Protein AF-A0AAD2G4T1-F1 (afdb_monomer_lite)

Radius of gyration: 16.85 Å; chains: 1; bounding box: 42×39×42 Å

Structure (mmCIF, N/CA/C/O backbone):
data_AF-A0AAD2G4T1-F1
#
_entry.id   AF-A0AAD2G4T1-F1
#
loop_
_atom_site.group_PDB
_atom_site.id
_atom_site.type_symbol
_atom_site.label_atom_id
_atom_site.label_alt_id
_atom_site.label_comp_id
_atom_site.label_asym_id
_atom_site.label_entity_id
_atom_site.label_seq_id
_atom_site.pdbx_PDB_ins_code
_atom_site.Cartn_x
_atom_site.Cartn_y
_atom_site.Cartn_z
_atom_site.occupancy
_atom_site.B_iso_or_equiv
_atom_site.auth_seq_id
_atom_site.auth_comp_id
_atom_site.auth_asym_id
_atom_site.auth_atom_id
_atom_site.pdbx_PDB_model_num
ATOM 1 N N . MET A 1 1 ? -10.570 -6.827 -22.504 1.00 48.75 1 MET A N 1
ATOM 2 C CA . MET A 1 1 ? -9.417 -7.136 -21.627 1.00 48.75 1 MET A CA 1
ATOM 3 C C . MET A 1 1 ? -9.053 -8.602 -21.815 1.00 48.75 1 MET A C 1
ATOM 5 O O . MET A 1 1 ? -9.958 -9.388 -22.075 1.00 48.75 1 MET A O 1
ATOM 9 N N . GLY A 1 2 ? -7.764 -8.951 -21.781 1.00 58.00 2 GLY A N 1
ATOM 10 C CA . GLY A 1 2 ? -7.300 -10.332 -21.980 1.00 58.00 2 GLY A CA 1
ATOM 11 C C . GLY A 1 2 ? -7.763 -11.263 -20.856 1.00 58.00 2 GLY A C 1
ATOM 12 O O . GLY A 1 2 ? -7.929 -10.820 -19.723 1.00 58.00 2 GLY A O 1
ATOM 13 N N . ARG A 1 3 ? -7.996 -12.540 -21.176 1.00 62.28 3 ARG A N 1
ATOM 14 C CA . ARG A 1 3 ? -8.232 -13.587 -20.171 1.00 62.28 3 ARG A CA 1
ATOM 15 C C . ARG A 1 3 ? -6.887 -13.974 -19.548 1.00 62.28 3 ARG A C 1
ATOM 17 O O . ARG A 1 3 ? -5.919 -14.153 -20.286 1.00 62.28 3 ARG A O 1
ATOM 24 N N . CYS A 1 4 ? -6.846 -14.054 -18.224 1.00 69.75 4 CYS A N 1
ATOM 25 C CA . CYS A 1 4 ? -5.707 -14.515 -17.440 1.00 69.75 4 CYS A CA 1
ATOM 26 C C . CYS A 1 4 ? -6.241 -15.445 -16.346 1.00 69.75 4 CYS A C 1
ATOM 28 O O . CYS A 1 4 ? -7.222 -15.087 -15.691 1.00 69.75 4 CYS A O 1
ATOM 30 N N . ASP A 1 5 ? -5.622 -16.613 -16.186 1.00 75.81 5 ASP A N 1
ATOM 31 C CA . ASP A 1 5 ? -6.054 -17.627 -15.219 1.00 75.81 5 ASP A CA 1
ATOM 32 C C . ASP A 1 5 ? -5.553 -17.323 -13.796 1.00 75.81 5 ASP A C 1
ATOM 34 O O . ASP A 1 5 ? -6.243 -17.627 -12.826 1.00 75.81 5 ASP A O 1
ATOM 38 N N . ASP A 1 6 ? -4.390 -16.670 -13.665 1.00 85.00 6 ASP A N 1
ATOM 39 C CA . ASP A 1 6 ? -3.808 -16.247 -12.386 1.00 85.00 6 ASP A CA 1
ATOM 40 C C . ASP A 1 6 ? -3.520 -14.728 -12.397 1.00 85.00 6 ASP A C 1
ATOM 42 O O . ASP A 1 6 ? -2.586 -14.273 -13.064 1.00 85.00 6 ASP A O 1
ATOM 46 N N . PRO A 1 7 ? -4.289 -13.909 -11.651 1.00 83.50 7 PRO A N 1
ATOM 47 C CA . PRO A 1 7 ? -4.137 -12.455 -11.656 1.00 83.50 7 PRO A CA 1
ATOM 48 C C . PRO A 1 7 ? -2.837 -11.955 -11.005 1.00 83.50 7 PRO A C 1
ATOM 50 O O . PRO A 1 7 ? -2.566 -10.753 -11.056 1.00 83.50 7 PRO A O 1
ATOM 53 N N . LEU A 1 8 ? -2.046 -12.834 -10.380 1.00 88.44 8 LEU A N 1
ATOM 54 C CA . LEU A 1 8 ? -0.800 -12.491 -9.691 1.00 88.44 8 LEU A CA 1
ATOM 55 C C . LEU A 1 8 ? 0.448 -12.665 -10.559 1.00 88.44 8 LEU A C 1
ATOM 57 O O . LEU A 1 8 ? 1.548 -12.345 -10.103 1.00 88.44 8 LEU A O 1
ATOM 61 N N . VAL A 1 9 ? 0.304 -13.158 -11.790 1.00 87.75 9 VAL A N 1
ATOM 62 C CA . VAL A 1 9 ? 1.418 -13.346 -12.724 1.00 87.75 9 VAL A CA 1
ATOM 63 C C . VAL A 1 9 ? 1.211 -12.539 -13.998 1.00 87.75 9 VAL A C 1
ATOM 65 O O . VAL A 1 9 ? 0.100 -12.377 -14.501 1.00 87.75 9 VAL A O 1
ATOM 68 N N . LEU A 1 10 ? 2.311 -12.051 -14.569 1.00 88.75 10 LEU A N 1
ATOM 69 C CA . LEU A 1 10 ? 2.306 -11.371 -15.865 1.00 88.75 10 LEU A CA 1
ATOM 70 C C . LEU A 1 10 ? 2.304 -12.398 -17.008 1.00 88.75 10 LEU A C 1
ATOM 72 O O . LEU A 1 10 ? 3.255 -12.486 -17.788 1.00 88.75 10 LEU A O 1
ATOM 76 N N . LYS A 1 11 ? 1.241 -13.205 -17.078 1.00 89.62 11 LYS A N 1
ATOM 77 C CA . LYS A 1 11 ? 1.033 -14.214 -18.123 1.00 89.62 11 LYS A CA 1
ATOM 78 C C . LYS A 1 11 ? -0.349 -14.077 -18.726 1.00 89.62 11 LYS A C 1
ATOM 80 O O . LYS A 1 11 ? -1.359 -14.244 -18.060 1.00 89.62 11 LYS A O 1
ATOM 85 N N . GLY A 1 12 ? -0.398 -13.801 -20.014 1.00 86.31 12 GLY A N 1
ATOM 86 C CA . GLY A 1 12 ? -1.634 -13.752 -20.766 1.00 86.31 12 GLY A CA 1
ATOM 87 C C . GLY A 1 12 ? -1.363 -13.703 -22.258 1.00 86.31 12 GLY A C 1
ATOM 88 O O . GLY A 1 12 ? -0.227 -13.673 -22.716 1.00 86.31 12 GLY A O 1
ATOM 89 N N . THR A 1 13 ? -2.441 -13.645 -23.029 1.00 85.75 13 THR A N 1
ATOM 90 C CA . THR A 1 13 ? -2.380 -13.661 -24.502 1.00 85.75 13 THR A CA 1
ATOM 91 C C . THR A 1 13 ? -1.525 -12.550 -25.124 1.00 85.75 13 THR A C 1
ATOM 93 O O . THR A 1 13 ? -0.990 -12.743 -26.208 1.00 85.75 13 THR A O 1
ATOM 96 N N . ALA A 1 14 ? -1.391 -11.396 -24.461 1.00 86.56 14 ALA A N 1
ATOM 97 C CA . ALA A 1 14 ? -0.611 -10.262 -24.961 1.00 86.56 14 ALA A CA 1
ATOM 98 C C . ALA A 1 14 ? 0.849 -10.238 -24.469 1.00 86.56 14 ALA A C 1
ATOM 100 O O . ALA A 1 14 ? 1.676 -9.554 -25.066 1.00 86.56 14 ALA A O 1
ATOM 101 N N . PHE A 1 15 ? 1.160 -10.926 -23.367 1.00 89.12 15 PHE A N 1
ATOM 102 C CA . PHE A 1 15 ? 2.481 -10.909 -22.742 1.00 89.12 15 PHE A CA 1
ATOM 103 C C . PHE A 1 15 ? 2.668 -12.139 -21.849 1.00 89.12 15 PHE A C 1
ATOM 105 O O . PHE A 1 15 ? 1.822 -12.407 -20.997 1.00 89.12 15 PHE A O 1
ATOM 112 N N . ASN A 1 16 ? 3.792 -12.840 -22.002 1.00 90.94 16 ASN A N 1
ATOM 113 C CA . ASN A 1 16 ? 4.194 -13.944 -21.135 1.00 90.94 16 ASN A CA 1
ATOM 114 C C . ASN A 1 16 ? 5.589 -13.671 -20.562 1.00 90.94 16 ASN A C 1
ATOM 116 O O . ASN A 1 16 ? 6.575 -13.656 -21.299 1.00 90.94 16 ASN A O 1
ATOM 120 N N . VAL A 1 17 ? 5.668 -13.466 -19.245 1.00 90.44 17 VAL A N 1
ATOM 121 C CA . VAL A 1 17 ? 6.937 -13.211 -18.551 1.00 90.44 17 VAL A CA 1
ATOM 122 C C . VAL A 1 17 ? 7.945 -14.359 -18.687 1.00 90.44 17 VAL A C 1
ATOM 124 O O . VAL A 1 17 ? 9.141 -14.088 -18.721 1.00 90.44 17 VAL A O 1
ATOM 127 N N . ASP A 1 18 ? 7.494 -15.610 -18.833 1.00 90.81 18 ASP A N 1
ATOM 128 C CA . ASP A 1 18 ? 8.394 -16.767 -18.989 1.00 90.81 18 ASP A CA 1
ATOM 129 C C . ASP A 1 18 ? 9.107 -16.773 -20.348 1.00 90.81 18 ASP A C 1
ATOM 131 O O . ASP A 1 18 ? 10.209 -17.300 -20.479 1.00 90.81 18 ASP A O 1
ATOM 135 N N . GLU A 1 19 ? 8.468 -16.200 -21.368 1.00 92.81 19 GLU A N 1
ATOM 136 C CA . GLU A 1 19 ? 8.985 -16.128 -22.739 1.00 92.81 19 GLU A CA 1
ATOM 137 C C . GLU A 1 19 ? 9.742 -14.818 -22.998 1.00 92.81 19 GLU A C 1
ATOM 139 O O . GLU A 1 19 ? 10.373 -14.642 -24.043 1.00 92.81 19 GLU A O 1
ATOM 144 N N . PHE A 1 20 ? 9.684 -13.872 -22.058 1.00 92.31 20 PHE A N 1
ATOM 145 C CA . PHE A 1 20 ? 10.282 -12.561 -22.229 1.00 92.31 20 PHE A CA 1
ATOM 146 C C . PHE A 1 20 ? 11.800 -12.597 -22.033 1.00 92.31 20 PHE A C 1
ATOM 148 O O . PHE A 1 20 ? 12.309 -12.948 -20.969 1.00 92.31 20 PHE A O 1
ATOM 155 N N . VAL A 1 21 ? 12.533 -12.115 -23.038 1.00 92.50 21 VAL A N 1
ATOM 156 C CA . VAL A 1 21 ? 13.990 -11.961 -22.982 1.00 92.50 21 VAL A CA 1
ATOM 157 C C . VAL A 1 21 ? 14.346 -10.476 -22.814 1.00 92.50 21 VAL A C 1
ATOM 159 O O . VAL A 1 21 ? 14.121 -9.684 -23.734 1.00 92.50 21 VAL A O 1
ATOM 162 N N . PRO A 1 22 ? 14.914 -10.052 -21.666 1.00 90.88 22 PRO A N 1
ATOM 163 C CA . PRO A 1 22 ? 15.364 -8.677 -21.472 1.00 90.88 22 PRO A CA 1
ATOM 164 C C . PRO A 1 22 ? 16.485 -8.312 -22.455 1.00 90.88 22 PRO A C 1
ATOM 166 O O . PRO A 1 22 ? 17.534 -8.948 -22.466 1.00 90.88 22 PRO A O 1
ATOM 169 N N . THR A 1 23 ? 16.294 -7.259 -23.252 1.00 93.31 23 THR A N 1
ATOM 170 C CA . THR A 1 23 ? 17.294 -6.781 -24.226 1.00 93.31 23 THR A CA 1
ATOM 171 C C . THR A 1 23 ? 18.072 -5.557 -23.750 1.00 93.31 23 THR A C 1
ATOM 173 O O . THR A 1 23 ? 19.128 -5.249 -24.298 1.00 93.31 23 THR A O 1
ATOM 176 N N . VAL A 1 24 ? 17.582 -4.862 -22.720 1.00 90.12 24 VAL A N 1
ATOM 177 C CA . VAL A 1 24 ? 18.242 -3.704 -22.103 1.00 90.12 24 VAL A CA 1
ATOM 178 C C . VAL A 1 24 ? 18.114 -3.747 -20.571 1.00 90.12 24 VAL A C 1
ATOM 180 O O . VAL A 1 24 ? 17.176 -4.363 -20.051 1.00 90.12 24 VAL A O 1
ATOM 183 N N . PRO A 1 25 ? 19.021 -3.084 -19.818 1.00 86.06 25 PRO A N 1
ATOM 184 C CA . PRO A 1 25 ? 19.103 -3.223 -18.357 1.00 86.06 25 PRO A CA 1
ATOM 185 C C . PRO A 1 25 ? 17.843 -2.825 -17.576 1.00 86.06 25 PRO A C 1
ATOM 187 O O . PRO A 1 25 ? 17.656 -3.267 -16.446 1.00 86.06 25 PRO A O 1
ATOM 190 N N . ASN A 1 26 ? 16.972 -1.991 -18.151 1.00 86.38 26 ASN A N 1
ATOM 191 C CA . ASN A 1 26 ? 15.768 -1.493 -17.486 1.00 86.38 26 ASN A CA 1
ATOM 192 C C . ASN A 1 26 ? 14.544 -2.419 -17.633 1.00 86.38 26 ASN A C 1
ATOM 194 O O . ASN A 1 26 ? 13.598 -2.283 -16.858 1.00 86.38 26 ASN A O 1
ATOM 198 N N . HIS A 1 27 ? 14.555 -3.385 -18.557 1.00 89.81 27 HIS A N 1
ATOM 199 C CA . HIS A 1 27 ? 13.405 -4.262 -18.806 1.00 89.81 27 HIS A CA 1
ATOM 200 C C . HIS A 1 27 ? 13.037 -5.120 -17.590 1.00 89.81 27 HIS A C 1
ATOM 202 O O . HIS A 1 27 ? 11.891 -5.114 -17.145 1.00 89.81 27 HIS A O 1
ATOM 208 N N . LEU A 1 28 ? 14.010 -5.834 -17.019 1.00 87.69 28 LEU A N 1
ATOM 209 C CA . LEU A 1 28 ? 13.755 -6.721 -15.884 1.00 87.69 28 LEU A CA 1
ATOM 210 C C . LEU A 1 28 ? 13.277 -5.953 -14.631 1.00 87.69 28 LEU A C 1
ATOM 212 O O . LEU A 1 28 ? 12.283 -6.365 -14.031 1.00 87.69 28 LEU A O 1
ATOM 216 N N . PRO A 1 29 ? 13.893 -4.819 -14.242 1.00 88.25 29 PRO A N 1
ATOM 217 C CA . PRO A 1 29 ? 13.365 -3.968 -13.177 1.00 88.25 29 PRO A CA 1
ATOM 218 C C . PRO A 1 29 ? 11.919 -3.494 -13.385 1.00 88.25 29 PRO A C 1
ATOM 220 O O . PRO A 1 29 ? 11.156 -3.471 -12.418 1.00 88.25 29 PRO A O 1
ATOM 223 N N . ILE A 1 30 ? 11.535 -3.134 -14.617 1.00 88.31 30 ILE A N 1
ATOM 224 C CA . ILE A 1 30 ? 10.163 -2.717 -14.954 1.00 88.31 30 ILE A CA 1
ATOM 225 C C . ILE A 1 30 ? 9.186 -3.875 -14.752 1.00 88.31 30 ILE A C 1
ATOM 227 O O . ILE A 1 30 ? 8.169 -3.703 -14.086 1.00 88.31 30 ILE A O 1
ATOM 231 N N . ILE A 1 31 ? 9.510 -5.063 -15.264 1.00 90.00 31 ILE A N 1
ATOM 232 C CA . ILE A 1 31 ? 8.663 -6.255 -15.111 1.00 90.00 31 ILE A CA 1
ATOM 233 C C . ILE A 1 31 ? 8.446 -6.567 -13.634 1.00 90.00 31 ILE A C 1
ATOM 235 O O . ILE A 1 31 ? 7.307 -6.683 -13.191 1.00 90.00 31 ILE A O 1
ATOM 239 N N . ARG A 1 32 ? 9.522 -6.593 -12.839 1.00 87.69 32 ARG A N 1
ATOM 240 C CA . ARG A 1 32 ? 9.415 -6.846 -11.395 1.00 87.69 32 ARG A CA 1
ATOM 241 C C . ARG A 1 32 ? 8.621 -5.765 -10.655 1.00 87.69 32 ARG A C 1
ATOM 243 O O . ARG A 1 32 ? 8.021 -6.045 -9.618 1.00 87.69 32 ARG A O 1
ATOM 250 N N . HIS A 1 33 ? 8.636 -4.520 -11.140 1.00 89.31 33 HIS A N 1
ATOM 251 C CA . HIS A 1 33 ? 7.774 -3.467 -10.604 1.00 89.31 33 HIS A CA 1
ATOM 252 C C . HIS A 1 33 ? 6.300 -3.765 -10.874 1.00 89.31 33 HIS A C 1
ATOM 254 O O . HIS A 1 33 ? 5.530 -3.747 -9.917 1.00 89.31 33 HIS A O 1
ATOM 260 N N . PHE A 1 34 ? 5.937 -4.126 -12.106 1.00 90.88 34 PHE A N 1
ATOM 261 C CA . PHE A 1 34 ? 4.562 -4.494 -12.448 1.00 90.88 34 PHE A CA 1
ATOM 262 C C . PHE A 1 34 ? 4.075 -5.741 -11.695 1.00 90.88 34 PHE A C 1
ATOM 264 O O . PHE A 1 34 ? 2.955 -5.748 -11.193 1.00 90.88 34 PHE A O 1
ATOM 271 N N . GLU A 1 35 ? 4.916 -6.765 -11.516 1.00 91.31 35 GLU A N 1
ATOM 272 C CA . GLU A 1 35 ? 4.577 -7.920 -10.663 1.00 91.31 35 GLU A CA 1
ATOM 273 C C . GLU A 1 35 ? 4.302 -7.489 -9.218 1.00 91.31 35 GLU A C 1
ATOM 275 O O . GLU A 1 35 ? 3.337 -7.916 -8.589 1.00 91.31 35 GLU A O 1
ATOM 280 N N . SER A 1 36 ? 5.131 -6.591 -8.686 1.00 91.88 36 SER A N 1
ATOM 281 C CA . SER A 1 36 ? 4.935 -6.048 -7.346 1.00 91.88 36 SER A CA 1
ATOM 282 C C . SER A 1 36 ? 3.683 -5.182 -7.223 1.00 91.88 36 SER A C 1
ATOM 284 O O . SER A 1 36 ? 3.126 -5.112 -6.127 1.00 91.88 36 SER A O 1
ATOM 286 N N . GLU A 1 37 ? 3.251 -4.514 -8.294 1.00 92.81 37 GLU A N 1
ATOM 287 C CA . GLU A 1 37 ? 1.964 -3.819 -8.332 1.00 92.81 37 GLU A CA 1
ATOM 288 C C . GLU A 1 37 ? 0.805 -4.812 -8.296 1.00 92.81 37 GLU A C 1
ATOM 290 O O . GLU A 1 37 ? -0.123 -4.599 -7.519 1.00 92.81 37 GLU A O 1
ATOM 295 N N . LEU A 1 38 ? 0.870 -5.923 -9.042 1.00 93.88 38 LEU A N 1
ATOM 296 C CA . LEU A 1 38 ? -0.139 -6.985 -8.941 1.00 93.88 38 LEU A CA 1
ATOM 297 C C . LEU A 1 38 ? -0.245 -7.491 -7.501 1.00 93.88 38 LEU A C 1
ATOM 299 O O . LEU A 1 38 ? -1.334 -7.495 -6.933 1.00 93.88 38 LEU A O 1
ATOM 303 N N . TYR A 1 39 ? 0.883 -7.811 -6.861 1.00 95.38 39 TYR A N 1
ATOM 304 C CA . TYR A 1 39 ? 0.874 -8.222 -5.455 1.00 95.38 39 TYR A CA 1
ATOM 305 C C . TYR A 1 39 ? 0.240 -7.165 -4.546 1.00 95.38 39 TYR A C 1
ATOM 307 O O . TYR A 1 39 ? -0.568 -7.491 -3.681 1.00 95.38 39 TYR A O 1
ATOM 315 N N . LEU A 1 40 ? 0.565 -5.889 -4.754 1.00 95.81 40 LEU A N 1
ATOM 316 C CA . LEU A 1 40 ? 0.002 -4.795 -3.970 1.00 95.81 40 LEU A CA 1
ATOM 317 C C . LEU A 1 40 ? -1.521 -4.692 -4.135 1.00 95.81 40 LEU A C 1
ATOM 319 O O . LEU A 1 40 ? -2.238 -4.633 -3.138 1.00 95.81 40 LEU A O 1
ATOM 323 N N . PHE A 1 41 ? -2.013 -4.671 -5.375 1.00 95.44 41 PHE A N 1
ATOM 324 C CA . PHE A 1 41 ? -3.436 -4.504 -5.669 1.00 95.44 41 PHE A CA 1
ATOM 325 C C . PHE A 1 41 ? -4.270 -5.725 -5.301 1.00 95.44 41 PHE A C 1
ATOM 327 O O . PHE A 1 41 ? -5.450 -5.566 -5.019 1.00 95.44 41 PHE A O 1
ATOM 334 N N . TYR A 1 42 ? -3.692 -6.922 -5.241 1.00 94.81 42 TYR A N 1
ATOM 335 C CA . TYR A 1 42 ? -4.392 -8.133 -4.801 1.00 94.81 42 TYR A CA 1
ATOM 336 C C . TYR A 1 42 ? -4.165 -8.469 -3.317 1.00 94.81 42 TYR A C 1
ATOM 338 O O . TYR A 1 42 ? -4.593 -9.517 -2.853 1.00 94.81 42 TYR A O 1
ATOM 346 N N . GLY A 1 43 ? -3.561 -7.562 -2.539 1.00 93.88 43 GLY A N 1
ATOM 347 C CA . GLY A 1 43 ? -3.433 -7.710 -1.083 1.00 93.88 43 GLY A CA 1
ATOM 348 C C . GLY A 1 43 ? -2.285 -8.616 -0.618 1.00 93.88 43 GLY A C 1
ATOM 349 O O . GLY A 1 43 ? -2.108 -8.823 0.583 1.00 93.88 43 GLY A O 1
ATOM 350 N N . GLU A 1 44 ? -1.439 -9.079 -1.537 1.00 95.94 44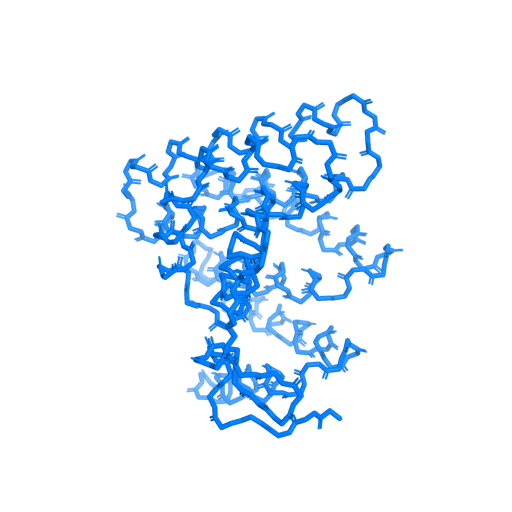 GLU A N 1
ATOM 351 C CA . GLU A 1 44 ? -0.216 -9.850 -1.289 1.00 95.94 44 GLU A CA 1
ATOM 352 C C . GLU A 1 44 ? 0.927 -8.948 -0.778 1.00 95.94 44 GLU A C 1
ATOM 354 O O . GLU A 1 44 ? 2.045 -8.915 -1.306 1.00 95.94 44 GLU A O 1
ATOM 359 N N . TYR A 1 45 ? 0.658 -8.182 0.285 1.00 95.69 45 TYR A N 1
ATOM 360 C CA . TYR A 1 45 ? 1.560 -7.149 0.804 1.00 95.69 45 TYR A CA 1
ATOM 361 C C . TYR A 1 45 ? 2.926 -7.694 1.235 1.00 95.69 45 TYR A C 1
ATOM 363 O O . TYR A 1 45 ? 3.920 -6.980 1.129 1.00 95.69 45 TYR A O 1
ATOM 371 N N . GLN A 1 46 ? 2.995 -8.949 1.695 1.00 95.44 46 GLN A N 1
ATOM 372 C CA . GLN A 1 46 ? 4.254 -9.605 2.062 1.00 95.44 46 GLN A CA 1
ATOM 373 C C . GLN A 1 46 ? 5.150 -9.784 0.831 1.00 95.44 46 GLN A C 1
ATOM 375 O O . GLN A 1 46 ? 6.286 -9.311 0.838 1.00 95.44 46 GLN A O 1
ATOM 380 N N . ARG A 1 47 ? 4.619 -10.381 -0.248 1.00 94.75 47 ARG A N 1
ATOM 381 C CA . ARG A 1 47 ? 5.340 -10.569 -1.519 1.00 94.75 47 ARG A CA 1
ATOM 382 C C . ARG A 1 47 ? 5.752 -9.229 -2.123 1.00 94.75 47 ARG A C 1
ATOM 384 O O . ARG A 1 47 ? 6.895 -9.075 -2.553 1.00 94.75 47 ARG A O 1
ATOM 391 N N . ALA A 1 48 ? 4.854 -8.241 -2.098 1.00 95.12 48 ALA A N 1
ATOM 392 C CA . ALA A 1 48 ? 5.147 -6.886 -2.558 1.00 95.12 48 ALA A CA 1
ATOM 393 C C . ALA A 1 48 ? 6.281 -6.233 -1.745 1.00 95.12 48 ALA A C 1
ATOM 395 O O . ALA A 1 48 ? 7.203 -5.656 -2.319 1.00 95.12 48 ALA A O 1
ATOM 396 N N . ALA A 1 49 ? 6.248 -6.341 -0.413 1.00 94.94 49 ALA A N 1
ATOM 397 C CA . ALA A 1 49 ? 7.245 -5.735 0.466 1.00 94.94 49 ALA A CA 1
ATOM 398 C C . ALA A 1 49 ? 8.617 -6.409 0.356 1.00 94.94 49 ALA A C 1
ATOM 400 O O . ALA A 1 49 ? 9.628 -5.709 0.346 1.00 94.94 49 ALA A O 1
ATOM 401 N N . ASP A 1 50 ? 8.667 -7.739 0.262 1.00 92.88 50 ASP A N 1
ATOM 402 C CA . ASP A 1 50 ? 9.924 -8.476 0.104 1.00 92.88 50 ASP A CA 1
ATOM 403 C C . ASP A 1 50 ? 10.574 -8.161 -1.246 1.00 92.88 50 ASP A C 1
ATOM 405 O O . ASP A 1 50 ? 11.725 -7.722 -1.284 1.00 92.88 50 ASP A O 1
ATOM 409 N N . SER A 1 51 ? 9.795 -8.219 -2.332 1.00 89.75 51 SER A N 1
ATOM 410 C CA . SER A 1 51 ? 10.244 -7.802 -3.665 1.00 89.75 51 SER A CA 1
ATOM 411 C C . SER A 1 51 ? 10.747 -6.354 -3.677 1.00 89.75 51 SER A C 1
ATOM 413 O O . SER A 1 51 ? 11.724 -6.026 -4.352 1.00 89.75 51 SER A O 1
ATOM 415 N N . ALA A 1 52 ? 10.098 -5.460 -2.929 1.00 86.06 52 ALA A N 1
ATOM 416 C CA . ALA A 1 52 ? 10.499 -4.062 -2.859 1.00 86.06 52 ALA A CA 1
ATOM 417 C C . ALA A 1 52 ? 11.805 -3.830 -2.077 1.00 86.06 52 ALA A C 1
ATOM 419 O O . ALA A 1 52 ? 12.562 -2.919 -2.418 1.00 86.06 52 ALA A O 1
ATOM 420 N N . LEU A 1 53 ? 12.088 -4.636 -1.047 1.00 88.62 53 LEU A N 1
ATOM 421 C CA . LEU A 1 53 ? 13.356 -4.570 -0.309 1.00 88.62 53 LEU A CA 1
ATOM 422 C C . LEU A 1 53 ? 14.540 -5.036 -1.163 1.00 88.62 53 LEU A C 1
ATOM 424 O O . LEU A 1 53 ? 15.623 -4.464 -1.054 1.00 88.62 53 LEU A O 1
ATOM 428 N N . GLU A 1 54 ? 14.336 -6.035 -2.018 1.00 85.62 54 GLU A N 1
ATOM 429 C CA . GLU A 1 54 ? 15.379 -6.559 -2.907 1.00 85.62 54 GLU A CA 1
ATOM 430 C C . GLU A 1 54 ? 15.776 -5.562 -4.005 1.00 85.62 54 GLU A C 1
ATOM 432 O O . GLU A 1 54 ? 16.938 -5.506 -4.397 1.00 85.62 54 GLU A O 1
ATOM 437 N N . ARG A 1 55 ? 14.830 -4.748 -4.491 1.00 79.81 55 ARG A N 1
ATOM 438 C CA . ARG A 1 55 ? 15.011 -3.919 -5.698 1.00 79.81 55 ARG A CA 1
ATOM 439 C C . ARG A 1 55 ? 15.431 -2.471 -5.452 1.00 79.81 55 ARG A C 1
ATOM 441 O O . ARG A 1 55 ? 15.783 -1.790 -6.414 1.00 79.81 55 ARG A O 1
ATOM 448 N N . GLU A 1 56 ? 15.396 -1.980 -4.209 1.00 70.81 56 GLU A N 1
ATOM 449 C CA . GLU A 1 56 ? 15.502 -0.539 -3.909 1.00 70.81 56 GLU A CA 1
ATOM 450 C C . GLU A 1 56 ? 16.720 0.140 -4.562 1.00 70.81 56 GLU A C 1
ATOM 452 O O . GLU A 1 56 ? 16.584 1.214 -5.148 1.00 70.81 56 GLU A O 1
ATOM 457 N N . LYS A 1 57 ? 17.912 -0.459 -4.461 1.00 69.62 57 LYS A N 1
ATOM 458 C CA . LYS A 1 57 ? 19.153 0.177 -4.939 1.00 69.62 57 LYS A CA 1
ATOM 459 C C . LYS A 1 57 ? 19.269 0.166 -6.461 1.00 69.62 57 LYS A C 1
ATOM 461 O O . LYS A 1 57 ? 19.638 1.181 -7.049 1.00 69.62 57 LYS A O 1
ATOM 466 N N . ASP A 1 58 ? 18.930 -0.954 -7.086 1.00 74.75 58 ASP A N 1
ATOM 467 C CA . ASP A 1 58 ? 19.087 -1.125 -8.530 1.00 74.75 58 ASP A CA 1
ATOM 468 C C . ASP A 1 58 ? 18.073 -0.269 -9.292 1.00 74.75 58 ASP A C 1
ATOM 470 O O . ASP A 1 58 ? 18.415 0.372 -10.286 1.00 74.75 58 ASP A O 1
ATOM 474 N N . PHE A 1 59 ? 16.843 -0.168 -8.778 1.00 82.38 59 PHE A N 1
ATOM 475 C CA . PHE A 1 59 ? 15.793 0.623 -9.412 1.00 82.38 59 PHE A CA 1
ATOM 476 C C . PHE A 1 59 ? 16.125 2.124 -9.418 1.00 82.38 59 PHE A C 1
ATOM 478 O O . PHE A 1 59 ? 15.988 2.793 -10.440 1.00 82.38 59 PHE A O 1
ATOM 485 N N . GLU A 1 60 ? 16.615 2.678 -8.307 1.00 80.62 60 GLU A N 1
ATOM 486 C CA . GLU A 1 60 ? 16.927 4.114 -8.240 1.00 80.62 60 GLU A CA 1
ATOM 487 C C . GLU A 1 60 ? 18.084 4.516 -9.160 1.00 80.62 60 GLU A C 1
ATOM 489 O O . GLU A 1 60 ? 18.035 5.589 -9.763 1.00 80.62 60 GLU A O 1
ATOM 494 N N . ASN A 1 61 ? 19.087 3.649 -9.314 1.00 83.88 61 ASN A N 1
ATOM 495 C CA . ASN A 1 61 ? 20.215 3.900 -10.209 1.00 83.88 61 ASN A CA 1
ATOM 496 C C . ASN A 1 61 ? 19.788 3.862 -11.682 1.00 83.88 61 ASN A C 1
ATOM 498 O O . ASN A 1 61 ? 20.182 4.732 -12.458 1.00 83.88 61 ASN A O 1
ATOM 502 N N . ILE A 1 62 ? 18.949 2.892 -12.054 1.00 85.75 62 ILE A N 1
ATOM 503 C CA . ILE A 1 62 ? 18.503 2.692 -13.440 1.00 85.75 62 ILE A CA 1
ATOM 504 C C . ILE A 1 62 ? 17.472 3.755 -13.866 1.00 85.75 62 ILE A C 1
ATOM 506 O O . ILE A 1 62 ? 17.485 4.191 -15.016 1.00 85.75 62 ILE A O 1
ATOM 510 N N . PHE A 1 63 ? 16.606 4.219 -12.956 1.00 86.56 63 PHE A N 1
ATOM 511 C CA . PHE A 1 63 ? 15.479 5.117 -13.269 1.00 86.56 63 PHE A CA 1
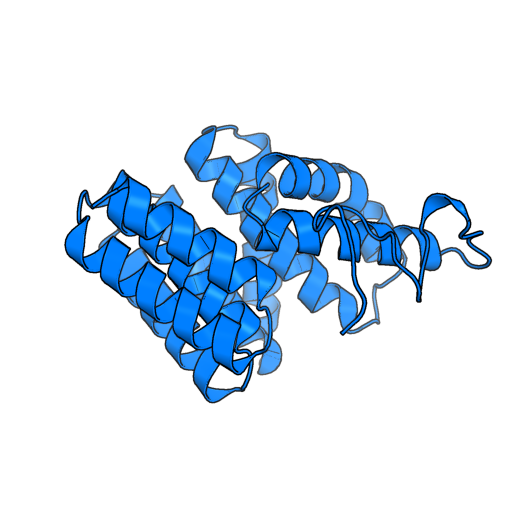ATOM 512 C C . PHE A 1 63 ? 15.601 6.526 -12.677 1.00 86.56 63 PHE A C 1
ATOM 514 O O . PHE A 1 63 ? 14.592 7.218 -12.544 1.00 86.56 63 PHE A O 1
ATOM 521 N N . SER A 1 64 ? 16.808 6.982 -12.335 1.00 77.62 64 SER A N 1
ATOM 522 C CA . SER A 1 64 ? 17.045 8.248 -11.612 1.00 77.62 64 SER A CA 1
ATOM 523 C C . SER A 1 64 ? 16.389 9.500 -12.225 1.00 77.62 64 SER A C 1
ATOM 525 O O . SER A 1 64 ? 16.096 10.446 -11.495 1.00 77.62 64 SER A O 1
ATOM 527 N N . SER A 1 65 ? 16.106 9.496 -13.533 1.00 78.31 65 SER A N 1
ATOM 528 C CA . SER A 1 65 ? 15.431 10.587 -14.261 1.00 78.31 65 SER A CA 1
ATOM 529 C C . SER A 1 65 ? 14.093 10.183 -14.905 1.00 78.31 65 SER A C 1
ATOM 531 O O . SER A 1 65 ? 13.505 10.962 -15.653 1.00 78.31 65 SER A O 1
ATOM 533 N N . HIS A 1 66 ? 13.582 8.979 -14.630 1.00 84.38 66 HIS A N 1
ATOM 534 C CA . HIS A 1 66 ? 12.313 8.497 -15.181 1.00 84.38 66 HIS A CA 1
ATOM 535 C C . HIS A 1 66 ? 11.145 8.731 -14.222 1.00 84.38 66 HIS A C 1
ATOM 537 O O . HIS A 1 66 ? 11.247 8.482 -13.025 1.00 84.38 66 HIS A O 1
ATOM 543 N N . ALA A 1 67 ? 9.982 9.114 -14.761 1.00 84.75 67 ALA A N 1
ATOM 544 C CA . ALA A 1 67 ? 8.770 9.346 -13.969 1.00 84.75 67 ALA A CA 1
ATOM 545 C C . ALA A 1 67 ? 8.311 8.112 -13.164 1.00 84.75 67 ALA A C 1
ATOM 547 O O . ALA A 1 67 ? 7.722 8.262 -12.092 1.00 84.75 67 ALA A O 1
ATOM 548 N N . ILE A 1 68 ? 8.643 6.905 -13.643 1.00 88.81 68 ILE A N 1
ATOM 549 C CA . ILE A 1 68 ? 8.317 5.629 -12.992 1.00 88.81 68 ILE A CA 1
ATOM 550 C C . ILE A 1 68 ? 8.873 5.529 -11.566 1.00 88.81 68 ILE A C 1
ATOM 552 O O . ILE A 1 68 ? 8.260 4.889 -10.718 1.00 88.81 68 ILE A O 1
ATOM 556 N N . ILE A 1 69 ? 9.970 6.234 -11.254 1.00 89.62 69 ILE A N 1
ATOM 557 C CA . ILE A 1 69 ? 10.562 6.234 -9.910 1.00 89.62 69 ILE A CA 1
ATOM 558 C C . ILE A 1 69 ? 9.606 6.786 -8.849 1.00 89.62 69 ILE A C 1
ATOM 560 O O . ILE A 1 69 ? 9.692 6.406 -7.686 1.00 89.62 69 ILE A O 1
ATOM 564 N N . MET A 1 70 ? 8.691 7.686 -9.222 1.00 91.88 70 MET A N 1
ATOM 565 C CA . MET A 1 70 ? 7.714 8.232 -8.279 1.00 91.88 70 MET A CA 1
ATOM 566 C C . MET A 1 70 ? 6.643 7.200 -7.936 1.00 91.88 70 MET A C 1
ATOM 568 O O . MET A 1 70 ? 6.278 7.080 -6.768 1.00 91.88 70 MET A O 1
ATOM 572 N N . ILE A 1 71 ? 6.169 6.469 -8.948 1.00 92.50 71 ILE A N 1
ATOM 573 C CA . ILE A 1 71 ? 5.135 5.438 -8.818 1.00 92.50 71 ILE A CA 1
ATOM 574 C C . ILE A 1 71 ? 5.700 4.248 -8.039 1.00 92.50 71 ILE A C 1
ATOM 576 O O . ILE A 1 71 ? 5.152 3.890 -6.998 1.00 92.50 71 ILE A O 1
ATOM 580 N N . GLU A 1 72 ? 6.859 3.728 -8.452 1.00 92.88 72 GLU A N 1
ATOM 581 C CA . GLU A 1 72 ? 7.528 2.622 -7.761 1.00 92.88 72 GLU A CA 1
ATOM 582 C C . GLU A 1 72 ? 7.816 2.965 -6.300 1.00 92.88 72 GLU A C 1
ATOM 584 O O . GLU A 1 72 ? 7.445 2.202 -5.409 1.00 92.88 72 GLU A O 1
ATOM 589 N N . CYS A 1 73 ? 8.401 4.140 -6.035 1.00 93.38 73 CYS A N 1
ATOM 590 C CA . CYS A 1 73 ? 8.720 4.567 -4.676 1.00 93.38 73 CYS A CA 1
ATOM 591 C C . CYS A 1 73 ? 7.451 4.641 -3.820 1.00 93.38 73 CYS A C 1
ATOM 593 O O . CYS A 1 73 ? 7.454 4.206 -2.668 1.00 93.38 73 CYS A O 1
ATOM 595 N N . PHE A 1 74 ? 6.353 5.152 -4.381 1.00 95.62 74 PHE A N 1
ATOM 596 C CA . PHE A 1 74 ? 5.079 5.234 -3.685 1.00 95.62 74 PHE A CA 1
ATOM 597 C C . PHE A 1 74 ? 4.506 3.851 -3.351 1.00 95.62 74 PHE A C 1
ATOM 599 O O . PHE A 1 74 ? 4.249 3.577 -2.177 1.00 95.62 74 PHE A O 1
ATOM 606 N N . HIS A 1 75 ? 4.365 2.964 -4.339 1.00 95.88 75 HIS A N 1
ATOM 607 C CA . HIS A 1 75 ? 3.827 1.609 -4.156 1.00 95.88 75 HIS A CA 1
ATOM 608 C C . HIS A 1 75 ? 4.664 0.759 -3.212 1.00 95.88 75 HIS A C 1
ATOM 610 O O . HIS A 1 75 ? 4.117 0.099 -2.325 1.00 95.88 75 HIS A O 1
ATOM 616 N N . ARG A 1 76 ? 5.992 0.858 -3.325 1.00 94.12 76 ARG A N 1
ATOM 617 C CA . ARG A 1 76 ? 6.932 0.294 -2.352 1.00 94.12 76 ARG A CA 1
ATOM 618 C C . ARG A 1 76 ? 6.609 0.781 -0.944 1.00 94.12 76 ARG A C 1
ATOM 620 O O . ARG A 1 76 ? 6.548 -0.018 -0.015 1.00 94.12 76 ARG A O 1
ATOM 627 N N . GLY A 1 77 ? 6.368 2.079 -0.775 1.00 96.50 77 GLY A N 1
ATOM 628 C CA . GLY A 1 77 ? 5.958 2.664 0.500 1.00 96.50 77 GLY A CA 1
ATOM 629 C C . GLY A 1 77 ? 4.714 2.008 1.089 1.00 96.50 77 GLY A C 1
ATOM 630 O O . GLY A 1 77 ? 4.733 1.653 2.267 1.00 96.50 77 GLY A O 1
ATOM 631 N N . ILE A 1 78 ? 3.668 1.806 0.282 1.00 97.62 78 ILE A N 1
ATOM 632 C CA . ILE A 1 78 ? 2.415 1.177 0.731 1.00 97.62 78 ILE A CA 1
ATOM 633 C C . ILE A 1 78 ? 2.672 -0.247 1.230 1.00 97.62 78 ILE A C 1
ATOM 635 O O . ILE A 1 78 ? 2.320 -0.564 2.366 1.00 97.62 78 ILE A O 1
ATOM 639 N N . ALA A 1 79 ? 3.334 -1.082 0.424 1.00 97.19 79 ALA A N 1
ATOM 640 C CA . ALA A 1 79 ? 3.618 -2.471 0.787 1.00 97.19 79 ALA A CA 1
ATOM 641 C C . ALA A 1 79 ? 4.452 -2.569 2.076 1.00 97.19 79 ALA A C 1
ATOM 643 O O . ALA A 1 79 ? 4.141 -3.346 2.983 1.00 97.19 79 ALA A O 1
ATOM 644 N N . LEU A 1 80 ? 5.482 -1.725 2.201 1.00 97.56 80 LEU A N 1
ATOM 645 C CA . LEU A 1 80 ? 6.330 -1.678 3.391 1.00 97.56 80 LEU A CA 1
ATOM 646 C C . LEU A 1 80 ? 5.557 -1.220 4.634 1.00 97.56 80 LEU A C 1
ATOM 648 O O . LEU A 1 80 ? 5.774 -1.775 5.710 1.00 97.56 80 LEU A O 1
ATOM 652 N N . TYR A 1 81 ? 4.663 -0.233 4.525 1.00 97.94 81 TYR A N 1
ATOM 653 C CA . TYR A 1 81 ? 3.832 0.191 5.656 1.00 97.94 81 TYR A CA 1
ATOM 654 C C . TYR A 1 81 ? 2.820 -0.879 6.068 1.00 97.94 81 TYR A C 1
ATOM 656 O O . TYR A 1 81 ? 2.704 -1.155 7.265 1.00 97.94 81 TYR A O 1
ATOM 664 N N . ALA A 1 82 ? 2.159 -1.524 5.103 1.00 96.69 82 ALA A N 1
ATOM 665 C CA . ALA A 1 82 ? 1.246 -2.633 5.359 1.00 96.69 82 ALA A CA 1
ATOM 666 C C . ALA A 1 82 ? 1.950 -3.743 6.154 1.00 96.69 82 ALA A C 1
ATOM 668 O O . ALA A 1 82 ? 1.484 -4.155 7.221 1.00 96.69 82 ALA A O 1
ATOM 669 N N . MET A 1 83 ? 3.147 -4.143 5.716 1.00 97.00 83 MET A N 1
ATOM 670 C CA . MET A 1 83 ? 3.922 -5.156 6.428 1.00 97.00 83 MET A CA 1
ATOM 671 C C . MET A 1 83 ? 4.521 -4.673 7.744 1.00 97.00 83 MET A C 1
ATOM 673 O O . MET A 1 83 ? 4.612 -5.460 8.689 1.00 97.00 83 MET A O 1
ATOM 677 N N . ALA A 1 84 ? 4.900 -3.400 7.861 1.00 96.50 84 ALA A N 1
ATOM 678 C CA . ALA A 1 84 ? 5.373 -2.831 9.120 1.00 96.50 84 ALA A CA 1
ATOM 679 C C . ALA A 1 84 ? 4.285 -2.855 10.203 1.00 96.50 84 ALA A C 1
ATOM 681 O O . ALA A 1 84 ? 4.599 -3.162 11.353 1.00 96.50 84 ALA A O 1
ATOM 682 N N . ARG A 1 85 ? 3.025 -2.575 9.843 1.00 94.25 85 ARG A N 1
ATOM 683 C CA . ARG A 1 85 ? 1.878 -2.657 10.761 1.00 94.25 85 ARG A CA 1
ATOM 684 C C . ARG A 1 85 ? 1.563 -4.107 11.131 1.00 94.25 85 ARG A C 1
ATOM 686 O O . ARG A 1 85 ? 1.526 -4.429 12.314 1.00 94.25 85 ARG A O 1
ATOM 693 N N . LYS A 1 86 ? 1.447 -4.993 10.134 1.00 93.88 86 LYS A N 1
ATOM 694 C CA . LYS A 1 86 ? 1.092 -6.410 10.333 1.00 93.88 86 LYS A CA 1
ATOM 695 C C . LYS A 1 86 ? 2.143 -7.197 11.123 1.00 93.88 86 LYS A C 1
ATOM 697 O O . LYS A 1 86 ? 1.812 -7.894 12.073 1.00 93.88 86 LYS A O 1
ATOM 702 N N . SER A 1 87 ? 3.414 -7.103 10.732 1.00 93.19 87 SER A N 1
ATOM 703 C CA . SER A 1 87 ? 4.491 -7.936 11.300 1.00 93.19 87 SER A CA 1
ATOM 704 C C . SER A 1 87 ? 5.234 -7.294 12.471 1.00 93.19 87 SER A C 1
ATOM 706 O O . SER A 1 87 ? 6.006 -7.970 13.148 1.00 93.19 87 SER A O 1
ATOM 708 N N . LYS A 1 88 ? 5.091 -5.975 12.669 1.00 88.50 88 LYS A N 1
ATOM 709 C CA . LYS A 1 88 ? 5.907 -5.166 13.597 1.00 88.50 88 LYS A CA 1
ATOM 710 C C . LYS A 1 88 ? 7.423 -5.277 13.357 1.00 88.50 88 LYS A C 1
ATOM 712 O O . LYS A 1 88 ? 8.223 -4.853 14.192 1.00 88.50 88 LYS A O 1
ATOM 717 N N . ASN A 1 89 ? 7.846 -5.796 12.202 1.00 92.62 89 ASN A N 1
ATOM 718 C CA . ASN A 1 89 ? 9.253 -5.985 11.887 1.00 92.62 89 ASN A CA 1
ATOM 719 C C . ASN A 1 89 ? 9.933 -4.641 11.575 1.00 92.62 89 ASN A C 1
ATOM 721 O O . ASN A 1 89 ? 9.515 -3.871 10.701 1.00 92.62 89 ASN A O 1
ATOM 725 N N . ARG A 1 90 ? 11.042 -4.377 12.275 1.00 93.69 90 ARG A N 1
ATOM 726 C CA . ARG A 1 90 ? 11.821 -3.139 12.159 1.00 93.69 90 ARG A CA 1
ATOM 727 C C . ARG A 1 90 ? 12.365 -2.903 10.746 1.00 93.69 90 ARG A C 1
ATOM 729 O O . ARG A 1 90 ? 12.507 -1.736 10.366 1.00 93.69 90 ARG A O 1
ATOM 736 N N . LYS A 1 91 ? 12.631 -3.960 9.964 1.00 95.00 91 LYS A N 1
ATOM 737 C CA . LYS A 1 91 ? 13.151 -3.840 8.589 1.00 95.00 91 LYS A CA 1
ATOM 738 C C . LYS A 1 91 ? 12.174 -3.074 7.689 1.00 95.00 91 LYS A C 1
ATOM 740 O O . LYS A 1 91 ? 12.551 -2.056 7.109 1.00 95.00 91 LYS A O 1
ATOM 745 N N . TYR A 1 92 ? 10.895 -3.465 7.694 1.00 96.50 92 TYR A N 1
ATOM 746 C CA . TYR A 1 92 ? 9.853 -2.809 6.900 1.00 96.50 92 TYR A CA 1
ATOM 747 C C . TYR A 1 92 ? 9.599 -1.387 7.386 1.00 96.50 92 TYR A C 1
ATOM 749 O O . TYR A 1 92 ? 9.565 -0.461 6.582 1.00 96.50 92 TYR A O 1
ATOM 757 N N . LYS A 1 93 ? 9.522 -1.180 8.708 1.00 96.50 93 LYS A N 1
ATOM 758 C CA . LYS A 1 93 ? 9.340 0.157 9.294 1.00 96.50 93 LYS A CA 1
ATOM 759 C C . LYS A 1 93 ? 10.435 1.130 8.855 1.00 96.50 93 LYS A C 1
ATOM 761 O O . LYS A 1 93 ? 10.143 2.271 8.504 1.00 96.50 93 LYS A O 1
ATOM 766 N N . THR A 1 94 ? 11.692 0.693 8.885 1.00 96.06 94 THR A N 1
ATOM 767 C CA . THR A 1 94 ? 12.837 1.544 8.532 1.00 96.06 94 THR A CA 1
ATOM 768 C C . THR A 1 94 ? 12.786 1.943 7.059 1.00 96.06 94 THR A C 1
ATOM 770 O O . THR A 1 94 ? 12.904 3.129 6.741 1.00 96.06 94 THR A O 1
ATOM 773 N N . ALA A 1 95 ? 12.532 0.977 6.174 1.00 95.44 95 ALA A N 1
ATOM 774 C CA . ALA A 1 95 ? 12.406 1.216 4.741 1.00 95.44 95 ALA A CA 1
ATOM 775 C C . ALA A 1 95 ? 11.189 2.104 4.402 1.00 95.44 95 ALA A C 1
ATOM 777 O O . ALA A 1 95 ? 11.322 3.084 3.667 1.00 95.44 95 ALA A O 1
ATOM 778 N N . ALA A 1 96 ? 10.028 1.853 5.019 1.00 96.69 96 ALA A N 1
ATOM 779 C CA . ALA A 1 96 ? 8.811 2.646 4.832 1.00 96.69 96 ALA A CA 1
ATOM 780 C C . ALA A 1 96 ? 9.017 4.125 5.206 1.00 96.69 96 ALA A C 1
ATOM 782 O O . ALA A 1 96 ? 8.647 5.035 4.461 1.00 96.69 96 ALA A O 1
ATOM 783 N N . VAL A 1 97 ? 9.681 4.388 6.339 1.00 97.25 97 VAL A N 1
ATOM 784 C CA . VAL A 1 97 ? 9.981 5.758 6.789 1.00 97.25 97 VAL A CA 1
ATOM 785 C C . VAL A 1 97 ? 10.930 6.473 5.824 1.00 97.25 97 VAL A C 1
ATOM 787 O O . VAL A 1 97 ? 10.769 7.676 5.598 1.00 97.25 97 VAL A O 1
ATOM 790 N N . LYS A 1 98 ? 11.904 5.765 5.239 1.00 95.94 98 LYS A N 1
ATOM 791 C CA . LYS A 1 98 ? 12.807 6.328 4.222 1.00 95.94 98 LYS A CA 1
ATOM 792 C C . LYS A 1 98 ? 12.028 6.764 2.979 1.00 95.94 98 LYS A C 1
ATOM 794 O O . LYS A 1 98 ? 12.175 7.909 2.547 1.00 95.94 98 LYS A O 1
ATOM 799 N N . VAL A 1 99 ? 11.146 5.902 2.475 1.00 95.69 99 VAL A N 1
ATOM 800 C CA . VAL A 1 99 ? 10.249 6.206 1.348 1.00 95.69 99 VAL A CA 1
ATOM 801 C C . VAL A 1 99 ? 9.372 7.420 1.647 1.00 95.69 99 VAL A C 1
ATOM 803 O O . VAL A 1 99 ? 9.363 8.379 0.875 1.00 95.69 99 VAL A O 1
ATOM 806 N N . ARG A 1 100 ? 8.706 7.448 2.807 1.00 97.50 100 ARG A N 1
ATOM 807 C CA . ARG A 1 100 ? 7.869 8.588 3.205 1.00 97.50 100 ARG A CA 1
ATOM 808 C C . ARG A 1 100 ? 8.646 9.901 3.220 1.00 97.50 100 ARG A C 1
ATOM 810 O O . ARG A 1 100 ? 8.142 10.904 2.728 1.00 97.50 100 ARG A O 1
ATOM 817 N N . LYS A 1 101 ? 9.866 9.926 3.770 1.00 97.25 101 LYS A N 1
ATOM 818 C CA . LYS A 1 101 ? 10.705 11.140 3.776 1.00 97.25 101 LYS A CA 1
ATOM 819 C C . LYS A 1 101 ? 11.018 11.619 2.356 1.00 97.25 101 LYS A C 1
ATOM 821 O O . LYS A 1 101 ? 10.988 12.823 2.110 1.00 97.25 101 LYS A O 1
ATOM 826 N N . LYS A 1 102 ? 11.283 10.690 1.432 1.00 95.25 102 LYS A N 1
ATOM 827 C CA . LYS A 1 102 ? 11.550 10.983 0.017 1.00 95.25 102 LYS A CA 1
ATOM 828 C C . LYS A 1 102 ? 10.322 11.596 -0.666 1.00 95.25 102 LYS A C 1
ATOM 830 O O . LYS A 1 102 ? 10.423 12.693 -1.207 1.00 95.25 102 LYS A O 1
ATOM 835 N N . VAL A 1 103 ? 9.155 10.964 -0.533 1.00 96.12 103 VAL A N 1
ATOM 836 C CA . VAL A 1 103 ? 7.883 11.471 -1.082 1.00 96.12 103 VAL A CA 1
ATOM 837 C C . VAL A 1 103 ? 7.497 12.821 -0.475 1.00 96.12 103 VAL A C 1
ATOM 839 O O . VAL A 1 103 ? 7.141 13.748 -1.202 1.00 96.12 103 VAL A O 1
ATOM 842 N N . LYS A 1 104 ? 7.649 12.983 0.844 1.00 96.56 104 LYS A N 1
ATOM 843 C CA . LYS A 1 104 ? 7.390 14.255 1.528 1.00 96.56 104 LYS A CA 1
ATOM 844 C C . LYS A 1 104 ? 8.285 15.377 1.005 1.00 96.56 104 LYS A C 1
ATOM 846 O O . LYS A 1 104 ? 7.815 16.497 0.827 1.00 96.56 104 LYS A O 1
ATOM 851 N N . ARG A 1 105 ? 9.562 15.093 0.728 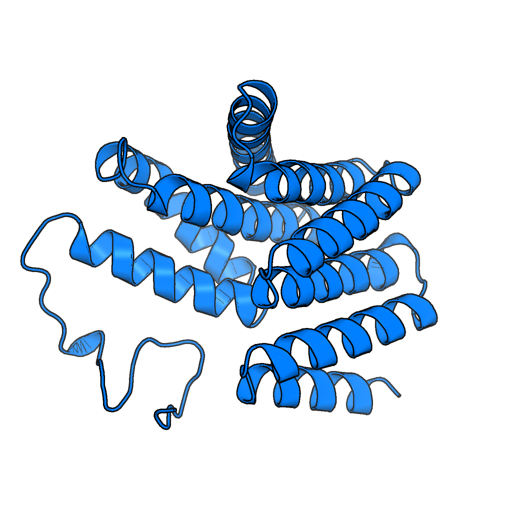1.00 96.38 105 ARG A N 1
ATOM 852 C CA . ARG A 1 105 ? 10.481 16.068 0.120 1.00 96.38 105 ARG A CA 1
ATOM 853 C C . ARG A 1 105 ? 10.017 16.476 -1.279 1.00 96.38 105 ARG A C 1
ATOM 855 O O . ARG A 1 105 ? 10.040 17.660 -1.587 1.00 96.38 105 ARG A O 1
ATOM 862 N N . TRP A 1 106 ? 9.566 15.531 -2.104 1.00 95.00 106 TRP A N 1
ATOM 863 C CA . TRP A 1 106 ? 9.013 15.842 -3.427 1.00 95.00 106 TRP A CA 1
ATOM 864 C C . TRP A 1 106 ? 7.761 16.724 -3.344 1.00 95.00 106 TRP A C 1
ATOM 866 O O . TRP A 1 106 ? 7.661 17.709 -4.072 1.00 95.00 106 TRP A O 1
ATOM 876 N N . SER A 1 107 ? 6.848 16.404 -2.424 1.00 94.88 107 SER A N 1
ATOM 877 C CA . SER A 1 107 ? 5.639 17.191 -2.142 1.00 94.88 107 SER A CA 1
ATOM 878 C C . SER A 1 107 ? 5.985 18.613 -1.680 1.00 94.88 107 SER A C 1
ATOM 880 O O . SER A 1 107 ? 5.474 19.586 -2.233 1.00 94.88 107 SER A O 1
ATOM 882 N N . TYR A 1 108 ? 6.920 18.747 -0.730 1.00 95.06 108 TYR A N 1
ATOM 883 C CA . TYR A 1 108 ? 7.397 20.038 -0.219 1.00 95.06 108 TYR A CA 1
ATOM 884 C C . TYR A 1 108 ? 8.057 20.899 -1.303 1.00 95.06 108 TYR A C 1
ATOM 886 O O . TYR A 1 108 ? 7.804 22.097 -1.371 1.00 95.06 108 TYR A O 1
ATOM 894 N N . ASN A 1 109 ? 8.831 20.281 -2.197 1.00 95.19 109 ASN A N 1
ATOM 895 C CA . ASN A 1 109 ? 9.444 20.953 -3.345 1.00 95.19 109 ASN A CA 1
ATOM 896 C C . ASN A 1 109 ? 8.432 21.323 -4.450 1.00 95.19 109 ASN A C 1
ATOM 898 O O . ASN A 1 109 ? 8.831 21.783 -5.515 1.00 95.19 109 ASN A O 1
ATOM 902 N N . GLY A 1 110 ? 7.133 21.115 -4.219 1.00 91.62 110 GLY A N 1
ATOM 903 C CA . GLY A 1 110 ? 6.066 21.609 -5.080 1.00 91.62 110 GLY A CA 1
ATOM 904 C C . GLY A 1 110 ? 5.592 20.637 -6.154 1.00 91.62 110 GLY A C 1
ATOM 905 O O . GLY A 1 110 ? 4.784 21.041 -6.984 1.00 91.62 110 GLY A O 1
ATOM 906 N N . ASN A 1 111 ? 6.021 19.369 -6.150 1.00 91.62 111 ASN A N 1
ATOM 907 C CA . ASN A 1 111 ? 5.535 18.398 -7.131 1.00 91.62 111 ASN A CA 1
ATOM 908 C C . ASN A 1 111 ? 4.033 18.104 -6.893 1.00 91.62 111 ASN A C 1
ATOM 910 O O . ASN A 1 111 ? 3.676 17.512 -5.868 1.00 91.62 111 ASN A O 1
ATOM 914 N N . PRO A 1 112 ? 3.128 18.496 -7.811 1.00 88.00 112 PRO A N 1
ATOM 915 C CA . PRO A 1 112 ? 1.692 18.332 -7.605 1.00 88.00 112 PRO A CA 1
ATOM 916 C C . PRO A 1 112 ? 1.245 16.867 -7.691 1.00 88.00 112 PRO A C 1
ATOM 918 O O . PRO A 1 112 ? 0.279 16.498 -7.021 1.00 88.00 112 PRO A O 1
ATOM 921 N N . ASN A 1 113 ? 1.972 16.028 -8.436 1.00 88.44 113 ASN A N 1
ATOM 922 C CA . ASN A 1 113 ? 1.601 14.638 -8.717 1.00 88.44 113 ASN A CA 1
ATOM 923 C C . ASN A 1 113 ? 1.772 13.717 -7.505 1.00 88.44 113 ASN A C 1
ATOM 925 O O . ASN A 1 113 ? 1.225 12.624 -7.483 1.00 88.44 113 ASN A O 1
ATOM 929 N N . VAL A 1 114 ? 2.511 14.157 -6.483 1.00 93.88 114 VAL A N 1
ATOM 930 C CA . VAL A 1 114 ? 2.821 13.348 -5.293 1.00 93.88 114 VAL A CA 1
ATOM 931 C C . VAL A 1 114 ? 2.112 13.841 -4.029 1.00 93.88 114 VAL A C 1
ATOM 933 O O . VAL A 1 114 ? 2.340 13.311 -2.943 1.00 93.88 114 VAL A O 1
ATOM 936 N N . LYS A 1 115 ? 1.239 14.853 -4.129 1.00 94.50 115 LYS A N 1
ATOM 937 C CA . LYS A 1 115 ? 0.533 15.418 -2.960 1.00 94.50 115 LYS A CA 1
ATOM 938 C C . LYS A 1 115 ? -0.349 14.386 -2.254 1.00 94.50 115 LYS A C 1
ATOM 940 O O . LYS A 1 115 ? -0.416 14.358 -1.022 1.00 94.50 115 LYS A O 1
ATOM 945 N N . TYR A 1 116 ? -1.014 13.536 -3.032 1.00 96.31 116 TYR A N 1
ATOM 946 C CA . TYR A 1 116 ? -1.837 12.466 -2.483 1.00 96.31 116 TYR A CA 1
ATOM 947 C C . TYR A 1 116 ? -0.987 11.286 -1.996 1.00 96.31 116 TYR A C 1
ATOM 949 O O . TYR A 1 116 ? -1.347 10.688 -0.985 1.00 96.31 116 TYR A O 1
ATOM 957 N N . TYR A 1 117 ? 0.187 11.039 -2.598 1.00 97.62 117 TYR A N 1
ATOM 958 C CA . TYR A 1 117 ? 1.176 10.091 -2.067 1.00 97.62 117 TYR A CA 1
ATOM 959 C C . TYR A 1 117 ? 1.644 10.493 -0.665 1.00 97.62 117 TYR A C 1
ATOM 961 O O . TYR A 1 117 ? 1.647 9.673 0.249 1.00 97.62 117 TYR A O 1
ATOM 969 N N . ASP A 1 118 ? 2.014 11.763 -0.473 1.00 97.88 118 ASP A N 1
ATOM 970 C CA . ASP A 1 118 ? 2.466 12.287 0.822 1.00 97.88 118 ASP A CA 1
ATOM 971 C C . ASP A 1 118 ? 1.363 12.208 1.885 1.00 97.88 118 ASP A C 1
ATOM 973 O O . ASP A 1 118 ? 1.615 11.787 3.018 1.00 97.88 118 ASP A O 1
ATOM 977 N N . SER A 1 119 ? 0.124 12.546 1.507 1.00 97.94 119 SER A N 1
ATOM 978 C CA . SER A 1 119 ? -1.035 12.417 2.398 1.00 97.94 119 SER A CA 1
ATOM 979 C C . SER A 1 119 ? -1.267 10.950 2.785 1.00 97.94 119 SER A C 1
ATOM 981 O O . SER A 1 119 ? -1.354 10.645 3.971 1.00 97.94 119 SER A O 1
ATOM 983 N N . PHE A 1 120 ? -1.262 10.027 1.819 1.00 98.62 120 PHE A N 1
ATOM 984 C CA . PHE A 1 120 ? -1.489 8.602 2.073 1.00 98.62 120 PHE A CA 1
ATOM 985 C C . PHE A 1 120 ? -0.382 7.966 2.929 1.00 98.62 120 PHE A C 1
ATOM 987 O O . PHE A 1 120 ? -0.659 7.357 3.960 1.00 98.62 120 PHE A O 1
ATOM 994 N N . LEU A 1 121 ? 0.895 8.172 2.584 1.00 98.50 121 LEU A N 1
ATOM 995 C CA . LEU A 1 121 ? 2.013 7.647 3.381 1.00 98.50 121 LEU A CA 1
ATOM 996 C C . LEU A 1 121 ? 2.081 8.286 4.775 1.00 98.50 121 LEU A C 1
ATOM 998 O O . LEU A 1 121 ? 2.577 7.674 5.721 1.00 98.50 121 LEU A O 1
ATOM 1002 N N . SER A 1 122 ? 1.592 9.518 4.929 1.00 98.44 122 SER A N 1
ATOM 1003 C CA . SER A 1 122 ? 1.430 10.131 6.247 1.00 98.44 122 SER A CA 1
ATOM 1004 C C . SER A 1 122 ? 0.302 9.494 7.058 1.00 98.44 122 SER A C 1
ATOM 1006 O O . SER A 1 122 ? 0.458 9.409 8.275 1.00 98.44 122 SER A O 1
ATOM 1008 N N . ALA A 1 123 ? -0.768 9.013 6.416 1.00 98.62 123 ALA A N 1
ATOM 1009 C CA . ALA A 1 123 ? -1.832 8.244 7.062 1.00 98.62 123 ALA A CA 1
ATOM 1010 C C . ALA A 1 123 ? -1.310 6.901 7.587 1.00 98.62 123 ALA A C 1
ATOM 1012 O O . ALA A 1 123 ? -1.409 6.625 8.780 1.00 98.62 123 ALA A O 1
ATOM 1013 N N . GLU A 1 124 ? -0.648 6.123 6.728 1.00 98.38 124 GLU A N 1
ATOM 1014 C CA . GLU A 1 124 ? -0.045 4.832 7.092 1.00 98.38 124 GLU A CA 1
ATOM 1015 C C . GLU A 1 124 ? 1.005 4.980 8.202 1.00 98.38 124 GLU A C 1
ATOM 1017 O O . GLU A 1 124 ? 1.087 4.171 9.128 1.00 98.38 124 GLU A O 1
ATOM 1022 N N . HIS A 1 125 ? 1.796 6.056 8.160 1.00 98.50 125 HIS A N 1
ATOM 1023 C CA . HIS A 1 125 ? 2.747 6.339 9.226 1.00 98.50 125 HIS A CA 1
ATOM 1024 C C . HIS A 1 125 ? 2.069 6.685 10.548 1.00 98.50 125 HIS A C 1
ATOM 1026 O O . HIS A 1 125 ? 2.515 6.190 11.579 1.00 98.50 125 HIS A O 1
ATOM 1032 N N . ALA A 1 126 ? 1.030 7.523 10.521 1.00 98.25 126 ALA A N 1
ATOM 1033 C CA . ALA A 1 126 ? 0.273 7.887 11.712 1.00 98.25 126 ALA A CA 1
ATOM 1034 C C . ALA A 1 126 ? -0.403 6.652 12.329 1.00 98.25 126 ALA A C 1
ATOM 1036 O O . ALA A 1 126 ? -0.293 6.450 13.536 1.00 98.25 126 ALA A O 1
ATOM 1037 N N . ALA A 1 127 ? -0.976 5.775 11.496 1.00 97.50 127 ALA A N 1
ATOM 1038 C CA . ALA A 1 127 ? -1.510 4.483 11.918 1.00 97.50 127 ALA A CA 1
ATOM 1039 C C . ALA A 1 127 ? -0.432 3.615 12.590 1.00 97.50 127 ALA A C 1
ATOM 1041 O O . ALA A 1 127 ? -0.639 3.123 13.693 1.00 97.50 127 ALA A O 1
ATOM 1042 N N . LEU A 1 128 ? 0.757 3.497 11.986 1.00 96.94 128 LEU A N 1
ATOM 1043 C CA . LEU A 1 128 ? 1.880 2.740 12.558 1.00 96.94 128 LEU A CA 1
ATOM 1044 C C . LEU A 1 128 ? 2.400 3.319 13.889 1.00 96.94 128 LEU A C 1
ATOM 1046 O O . LEU A 1 128 ? 2.998 2.594 14.684 1.00 96.94 128 LEU A O 1
ATOM 1050 N N . THR A 1 129 ? 2.251 4.626 14.115 1.00 96.62 129 THR A N 1
ATOM 1051 C CA . THR A 1 129 ? 2.673 5.305 15.352 1.00 96.62 129 THR A CA 1
ATOM 1052 C C . THR A 1 129 ? 1.532 5.529 16.341 1.00 96.62 129 THR A C 1
ATOM 1054 O O . THR A 1 129 ? 1.725 6.266 17.304 1.00 96.62 129 THR A O 1
ATOM 1057 N N . ASN A 1 130 ? 0.372 4.906 16.123 1.00 96.56 130 ASN A N 1
ATOM 1058 C CA . ASN A 1 130 ? -0.829 5.016 16.958 1.00 96.56 130 ASN A CA 1
ATOM 1059 C C . ASN A 1 130 ? -1.426 6.435 17.067 1.00 96.56 130 ASN A C 1
ATOM 1061 O O . ASN A 1 130 ? -2.177 6.728 17.993 1.00 96.56 130 ASN A O 1
ATOM 1065 N N . ASP A 1 131 ? -1.133 7.320 16.112 1.00 97.56 131 ASP A N 1
ATOM 1066 C CA . ASP A 1 131 ? -1.778 8.634 15.984 1.00 97.56 131 ASP A CA 1
ATOM 1067 C C . ASP A 1 131 ? -3.030 8.491 15.104 1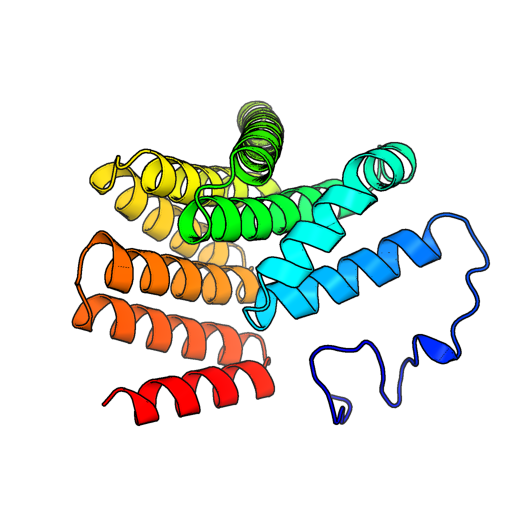.00 97.56 131 ASP A C 1
ATOM 1069 O O . ASP A 1 131 ? -3.069 8.886 13.935 1.00 97.56 131 ASP A O 1
ATOM 1073 N N . PHE A 1 132 ? -4.040 7.814 15.651 1.00 97.19 132 PHE A N 1
ATOM 1074 C CA . PHE A 1 132 ? -5.212 7.360 14.898 1.00 97.19 132 PHE A CA 1
ATOM 1075 C C . PHE A 1 132 ? -6.073 8.502 14.361 1.00 97.19 132 PHE A C 1
ATOM 1077 O O . PHE A 1 132 ? -6.487 8.453 13.206 1.00 97.19 132 PHE A O 1
ATOM 1084 N N . ALA A 1 133 ? -6.265 9.568 15.143 1.00 96.88 133 ALA A N 1
ATOM 1085 C CA . ALA A 1 133 ? -7.021 10.738 14.698 1.00 96.88 133 ALA A CA 1
ATOM 1086 C C . ALA A 1 133 ? -6.384 11.365 13.448 1.00 96.88 133 ALA A C 1
ATOM 1088 O O . ALA A 1 133 ? -7.060 11.686 12.469 1.00 96.88 133 ALA A O 1
ATOM 1089 N N . LYS A 1 134 ? -5.052 11.486 13.436 1.00 98.00 134 LYS A N 1
ATOM 1090 C CA . LYS A 1 134 ? -4.332 11.976 12.262 1.00 98.00 134 LYS A CA 1
ATOM 1091 C C . LYS A 1 134 ? -4.384 10.991 11.101 1.00 98.00 134 LYS A C 1
ATOM 1093 O O . LYS A 1 134 ? -4.472 11.439 9.958 1.00 98.00 134 LYS A O 1
ATOM 1098 N N . ALA A 1 135 ? -4.313 9.689 11.371 1.00 98.25 135 ALA A N 1
ATOM 1099 C CA . ALA A 1 135 ? -4.399 8.662 10.338 1.00 98.25 135 ALA A CA 1
ATOM 1100 C C . ALA A 1 135 ? -5.707 8.786 9.545 1.00 98.25 135 ALA A C 1
ATOM 1102 O O . ALA A 1 135 ? -5.656 8.919 8.324 1.00 98.25 135 ALA A O 1
ATOM 1103 N N . GLU A 1 136 ? -6.853 8.858 10.227 1.00 98.06 136 GLU A N 1
ATOM 1104 C CA . GLU A 1 136 ? -8.180 8.999 9.605 1.00 98.06 136 GLU A CA 1
ATOM 1105 C C . GLU A 1 136 ? -8.271 10.243 8.711 1.00 98.06 136 GLU A C 1
ATOM 1107 O O . GLU A 1 136 ? -8.619 10.145 7.530 1.00 98.06 136 GLU A O 1
ATOM 1112 N N . VAL A 1 137 ? -7.868 11.411 9.229 1.00 98.38 137 VAL A N 1
ATOM 1113 C CA . VAL A 1 137 ? -7.872 12.667 8.457 1.00 98.38 137 VAL A CA 1
ATOM 1114 C C . VAL A 1 137 ? -7.020 12.545 7.193 1.00 98.38 137 VAL A C 1
ATOM 1116 O O . VAL A 1 137 ? -7.418 13.008 6.119 1.00 98.38 137 VAL A O 1
ATOM 1119 N N . GLN A 1 138 ? -5.840 11.930 7.294 1.00 98.50 138 GLN A N 1
ATOM 1120 C CA . GLN A 1 138 ? -4.937 11.784 6.154 1.00 98.50 138 GLN A CA 1
ATOM 1121 C C . GLN A 1 138 ? -5.433 10.742 5.141 1.00 98.50 138 GLN A C 1
ATOM 1123 O O . GLN A 1 138 ? -5.328 10.998 3.939 1.00 98.50 138 GLN A O 1
ATOM 1128 N N . TYR A 1 139 ? -6.035 9.630 5.582 1.00 98.62 139 TYR A N 1
ATOM 1129 C CA . TYR A 1 139 ? -6.667 8.656 4.685 1.00 98.62 139 TYR A CA 1
ATOM 1130 C C . TYR A 1 139 ? -7.774 9.319 3.871 1.00 98.62 139 TYR A C 1
ATOM 1132 O O . TYR A 1 139 ? -7.703 9.347 2.641 1.00 98.62 139 TYR A O 1
ATOM 1140 N N . GLN A 1 140 ? -8.733 9.965 4.536 1.00 98.31 140 GLN A N 1
ATOM 1141 C CA . GLN A 1 140 ? -9.834 10.656 3.864 1.00 98.31 140 GLN A CA 1
ATOM 1142 C C . GLN A 1 140 ? -9.335 11.738 2.898 1.00 98.31 140 GLN A C 1
ATOM 1144 O O . GLN A 1 140 ? -9.851 11.877 1.785 1.00 98.31 140 GLN A O 1
ATOM 1149 N N . LYS A 1 141 ? -8.311 12.504 3.297 1.00 98.25 141 LYS A N 1
ATOM 1150 C CA . LYS A 1 141 ? -7.680 13.510 2.436 1.00 98.25 141 LYS A CA 1
ATOM 1151 C C . LYS A 1 141 ? -7.068 12.876 1.188 1.00 98.25 141 LYS A C 1
ATOM 1153 O O . LYS A 1 141 ? -7.297 13.380 0.091 1.00 98.25 141 LYS A O 1
ATOM 1158 N N . SER A 1 142 ? -6.314 11.790 1.343 1.00 98.06 142 SER A N 1
ATOM 1159 C CA . SER A 1 142 ? -5.653 11.110 0.226 1.00 98.06 142 SER A CA 1
ATOM 1160 C C . SER A 1 142 ? -6.649 10.508 -0.770 1.00 98.06 142 SER A C 1
ATOM 1162 O O . SER A 1 142 ? -6.484 10.715 -1.969 1.00 98.06 142 SER A O 1
ATOM 1164 N N . ILE A 1 143 ? -7.732 9.882 -0.288 1.00 98.50 143 ILE A N 1
ATOM 1165 C CA . ILE A 1 143 ? -8.820 9.336 -1.119 1.00 98.50 143 ILE A CA 1
ATOM 1166 C C . ILE A 1 143 ? -9.463 10.455 -1.944 1.00 98.50 143 ILE A C 1
ATOM 1168 O O . ILE A 1 143 ? -9.564 10.352 -3.165 1.00 98.50 143 ILE A O 1
ATOM 1172 N N . LYS A 1 144 ? -9.829 11.572 -1.296 1.00 97.94 144 LYS A N 1
ATOM 1173 C CA . LYS A 1 144 ? -10.415 12.738 -1.978 1.00 97.94 144 LYS A CA 1
ATOM 1174 C C . LYS A 1 144 ? -9.480 13.308 -3.045 1.00 97.94 144 LYS A C 1
ATOM 1176 O O . LYS A 1 144 ? -9.942 13.701 -4.112 1.00 97.94 144 LYS A O 1
ATOM 1181 N N . GLN A 1 145 ? -8.179 13.387 -2.767 1.00 97.12 145 GLN A N 1
ATOM 1182 C CA . GLN A 1 145 ? -7.200 13.901 -3.725 1.00 97.12 145 GLN A CA 1
ATOM 1183 C C . GLN A 1 145 ? -6.994 12.952 -4.913 1.00 97.12 145 GLN A C 1
ATOM 1185 O O . GLN A 1 145 ? -6.981 13.425 -6.050 1.00 97.12 145 GLN A O 1
ATOM 1190 N N . ALA A 1 146 ? -6.876 11.643 -4.672 1.00 97.12 146 ALA A N 1
ATOM 1191 C CA . ALA A 1 146 ? -6.734 10.639 -5.727 1.00 97.12 146 ALA A CA 1
ATOM 1192 C C . ALA A 1 146 ? -7.958 10.629 -6.656 1.00 97.12 146 ALA A C 1
ATOM 1194 O O . ALA A 1 146 ? -7.807 10.757 -7.869 1.00 97.12 146 ALA A O 1
ATOM 1195 N N . ALA A 1 147 ? -9.169 10.607 -6.089 1.00 96.50 147 ALA A N 1
ATOM 1196 C CA . ALA A 1 147 ? -10.413 10.639 -6.859 1.00 96.50 147 ALA A CA 1
ATOM 1197 C C . ALA A 1 147 ? -10.539 11.912 -7.715 1.00 96.50 147 ALA A C 1
ATOM 1199 O O . ALA A 1 147 ? -10.781 11.836 -8.916 1.00 96.50 147 ALA A O 1
ATOM 1200 N N . ARG A 1 148 ? -10.287 13.095 -7.133 1.00 95.38 148 ARG A N 1
ATOM 1201 C CA . ARG A 1 148 ? -10.362 14.385 -7.853 1.00 95.38 148 ARG A CA 1
ATOM 1202 C C . ARG A 1 148 ? -9.352 14.530 -8.989 1.00 95.38 148 ARG A C 1
ATOM 1204 O O . ARG A 1 148 ? -9.541 15.376 -9.852 1.00 95.38 148 ARG A O 1
ATOM 1211 N N . THR A 1 149 ? -8.271 13.759 -8.958 1.00 93.62 149 THR A N 1
ATOM 1212 C CA . THR A 1 149 ? -7.213 13.794 -9.976 1.00 93.62 149 THR A CA 1
ATOM 1213 C C . THR A 1 149 ? -7.295 12.620 -10.954 1.00 93.62 149 THR A C 1
ATOM 1215 O O . THR A 1 149 ? -6.388 12.455 -11.761 1.00 93.62 149 THR A O 1
ATOM 1218 N N . GLY A 1 150 ? -8.361 11.811 -10.900 1.00 94.19 150 GLY A N 1
ATOM 1219 C CA . GLY A 1 150 ? -8.583 10.688 -11.819 1.00 94.19 150 GLY A CA 1
ATOM 1220 C C . GLY A 1 150 ? -7.788 9.417 -11.496 1.00 94.19 150 GLY A C 1
ATOM 1221 O O . GLY A 1 150 ? -7.808 8.467 -12.275 1.00 94.19 150 GLY A O 1
ATOM 1222 N N . HIS A 1 151 ? -7.117 9.345 -10.344 1.00 96.19 151 HIS A N 1
ATOM 1223 C CA . HIS A 1 151 ? -6.358 8.165 -9.916 1.00 96.19 151 HIS A CA 1
ATOM 1224 C C . HIS A 1 151 ? -7.278 7.149 -9.225 1.00 96.19 151 HIS A C 1
ATOM 1226 O O . HIS A 1 151 ? -7.130 6.852 -8.039 1.00 96.19 151 HIS A O 1
ATOM 1232 N N . LEU A 1 152 ? -8.264 6.633 -9.966 1.00 97.31 152 LEU A N 1
ATOM 1233 C CA . LEU A 1 152 ? -9.325 5.773 -9.424 1.00 97.31 152 LEU A CA 1
ATOM 1234 C C . LEU A 1 152 ? -8.777 4.476 -8.809 1.00 97.31 152 LEU A C 1
ATOM 1236 O O . LEU A 1 152 ? -9.205 4.073 -7.733 1.00 97.31 152 LEU A O 1
ATOM 1240 N N . HIS A 1 153 ? -7.758 3.879 -9.429 1.00 96.50 153 HIS A N 1
ATOM 1241 C CA . HIS A 1 153 ? -7.049 2.708 -8.904 1.00 96.50 153 HIS A CA 1
ATOM 1242 C C . HIS A 1 153 ? -6.428 2.959 -7.522 1.00 96.50 153 HIS A C 1
ATOM 1244 O O . HIS A 1 153 ? -6.507 2.105 -6.640 1.00 96.50 153 HIS A O 1
ATOM 1250 N N . HIS A 1 154 ? -5.845 4.142 -7.296 1.00 97.94 154 HIS A N 1
ATOM 1251 C CA . HIS A 1 154 ? -5.343 4.523 -5.975 1.00 97.94 154 HIS A CA 1
ATOM 1252 C C . HIS A 1 154 ? -6.474 4.871 -5.014 1.00 97.94 154 HIS A C 1
ATOM 1254 O O . HIS A 1 154 ? -6.381 4.512 -3.848 1.00 97.94 154 HIS A O 1
ATOM 1260 N N . ALA A 1 155 ? -7.555 5.507 -5.473 1.00 98.25 155 ALA A N 1
ATOM 1261 C CA . ALA A 1 155 ? -8.728 5.737 -4.630 1.00 98.25 155 ALA A CA 1
ATOM 1262 C C . ALA A 1 155 ? -9.316 4.411 -4.112 1.00 98.25 155 ALA A C 1
ATOM 1264 O O . ALA A 1 155 ? -9.617 4.315 -2.922 1.00 98.25 155 ALA A O 1
ATOM 1265 N N . GLY A 1 156 ? -9.403 3.382 -4.961 1.00 98.25 156 GLY A N 1
ATOM 1266 C CA . GLY A 1 156 ? -9.773 2.021 -4.561 1.00 98.25 156 GLY A CA 1
ATOM 1267 C C . GLY A 1 156 ? -8.818 1.452 -3.511 1.00 98.25 156 GLY A C 1
ATOM 1268 O O . GLY A 1 156 ? -9.242 1.128 -2.402 1.00 98.25 156 GLY A O 1
ATOM 1269 N N . LEU A 1 157 ? -7.514 1.465 -3.803 1.00 98.31 157 LEU A N 1
ATOM 1270 C CA . LEU A 1 157 ? -6.488 0.911 -2.910 1.00 98.31 157 LEU A CA 1
ATOM 1271 C C . LEU A 1 157 ? -6.466 1.614 -1.548 1.00 98.31 157 LEU A C 1
ATOM 1273 O O . LEU A 1 157 ? -6.288 0.984 -0.508 1.00 98.31 157 LEU A O 1
ATOM 1277 N N . PHE A 1 158 ? -6.650 2.933 -1.528 1.00 98.56 158 PHE A N 1
ATOM 1278 C CA . PHE A 1 158 ? -6.641 3.703 -0.288 1.00 98.56 158 PHE A CA 1
ATOM 1279 C C . PHE A 1 158 ? -7.863 3.411 0.569 1.00 98.56 158 PHE A C 1
ATOM 1281 O O . PHE A 1 158 ? -7.739 3.405 1.791 1.00 98.56 158 PHE A O 1
ATOM 1288 N N . ASN A 1 159 ? -9.020 3.161 -0.049 1.00 98.56 159 ASN A N 1
ATOM 1289 C CA . ASN A 1 159 ? -10.201 2.721 0.681 1.00 98.56 159 ASN A CA 1
ATOM 1290 C C . ASN A 1 159 ? -9.985 1.331 1.292 1.00 98.56 159 ASN A C 1
ATOM 1292 O O . ASN A 1 159 ? -10.292 1.163 2.466 1.00 98.56 159 ASN A O 1
ATOM 1296 N N . GLU A 1 160 ? -9.369 0.381 0.579 1.00 98.12 160 GLU A N 1
ATOM 1297 C CA . GLU A 1 160 ? -9.020 -0.930 1.156 1.00 98.12 160 GLU A CA 1
ATOM 1298 C C . GLU A 1 160 ? -8.072 -0.806 2.354 1.0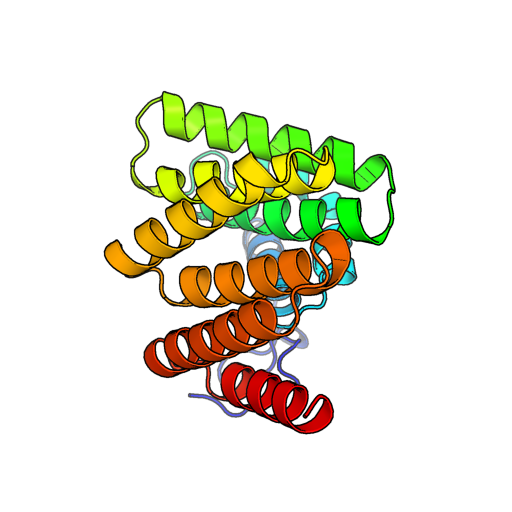0 98.12 160 GLU A C 1
ATOM 1300 O O . GLU A 1 160 ? -8.307 -1.373 3.420 1.00 98.12 160 GLU A O 1
ATOM 1305 N N . ARG A 1 161 ? -6.997 -0.024 2.207 1.00 98.06 161 ARG A N 1
ATOM 1306 C CA . ARG A 1 161 ? -6.020 0.196 3.286 1.00 98.06 161 ARG A CA 1
ATOM 1307 C C . ARG A 1 161 ? -6.627 0.943 4.474 1.00 98.06 161 ARG A C 1
ATOM 1309 O O . ARG A 1 161 ? -6.252 0.686 5.619 1.00 98.06 161 ARG A O 1
ATOM 1316 N N . TYR A 1 162 ? -7.571 1.846 4.216 1.00 98.50 162 TYR A N 1
ATOM 1317 C CA . TYR A 1 162 ? -8.301 2.534 5.272 1.00 98.50 162 TYR A CA 1
ATOM 1318 C C . TYR A 1 162 ? -9.302 1.604 5.974 1.00 98.50 162 TYR A C 1
ATOM 1320 O O . TYR A 1 162 ? -9.370 1.628 7.199 1.00 98.50 162 TYR A O 1
ATOM 1328 N N . ALA A 1 163 ? -9.998 0.733 5.238 1.00 97.94 163 ALA A N 1
ATOM 1329 C CA . ALA A 1 163 ? -10.860 -0.306 5.803 1.00 97.94 163 ALA A CA 1
ATOM 1330 C C . ALA A 1 163 ? -10.076 -1.252 6.727 1.00 97.94 163 ALA A C 1
ATOM 1332 O O . ALA A 1 163 ? -10.491 -1.496 7.856 1.00 97.94 163 ALA A O 1
ATOM 1333 N N . ASP A 1 164 ? -8.895 -1.707 6.294 1.00 96.75 164 ASP A N 1
ATOM 1334 C CA . ASP A 1 164 ? -7.962 -2.506 7.104 1.00 96.75 164 ASP A CA 1
ATOM 1335 C C . ASP A 1 164 ? -7.583 -1.786 8.411 1.00 96.75 164 ASP A C 1
ATOM 1337 O O . ASP A 1 164 ? -7.628 -2.357 9.500 1.00 96.75 164 ASP A O 1
ATOM 1341 N N . PHE A 1 165 ? -7.265 -0.491 8.333 1.00 97.56 165 PHE A N 1
ATOM 1342 C CA . PHE A 1 165 ? -7.018 0.333 9.516 1.00 97.56 165 PHE A CA 1
ATOM 1343 C C . PHE A 1 165 ? -8.232 0.424 10.455 1.00 97.56 165 PHE A C 1
ATOM 1345 O O . PHE A 1 165 ? -8.082 0.229 11.663 1.00 97.56 165 PHE A O 1
ATOM 1352 N N . LEU A 1 166 ? -9.422 0.693 9.920 1.00 97.69 166 LEU A N 1
ATOM 1353 C CA . LEU A 1 166 ? -10.655 0.815 10.701 1.00 97.69 166 LEU A CA 1
ATOM 1354 C C . LEU A 1 166 ? -11.010 -0.498 11.401 1.00 97.69 166 LEU A C 1
ATOM 1356 O O . LEU A 1 166 ? -11.262 -0.509 12.606 1.00 97.69 166 LEU A O 1
ATOM 1360 N N . LYS A 1 167 ? -10.934 -1.617 10.680 1.00 95.56 167 LYS A N 1
ATOM 1361 C CA . LYS A 1 167 ? -11.250 -2.948 11.203 1.00 95.56 167 LYS A CA 1
ATOM 1362 C C . LYS A 1 167 ? -10.309 -3.360 12.332 1.00 95.56 167 LYS A C 1
ATOM 1364 O O . LYS A 1 167 ? -10.773 -3.758 13.398 1.00 95.56 167 LYS A O 1
ATOM 1369 N N . PHE A 1 168 ? -8.995 -3.248 12.132 1.00 93.81 168 PHE A N 1
ATOM 1370 C CA . PHE A 1 168 ? -8.025 -3.795 13.088 1.00 93.81 168 PHE A CA 1
ATOM 1371 C C . PHE A 1 168 ? -7.630 -2.828 14.209 1.00 93.81 168 PHE A C 1
ATOM 1373 O O . PHE A 1 168 ? -7.454 -3.269 15.345 1.00 93.81 168 PHE A O 1
ATOM 1380 N N . GLU A 1 169 ? -7.510 -1.526 13.931 1.00 94.06 169 GLU A N 1
ATOM 1381 C CA . GLU A 1 169 ? -7.053 -0.548 14.933 1.00 94.06 169 GLU A CA 1
ATOM 1382 C C . GLU A 1 169 ? -8.219 0.159 15.632 1.00 94.06 169 GLU A C 1
ATOM 1384 O O . GLU A 1 169 ? -8.137 0.471 16.821 1.00 94.06 169 GLU A O 1
ATOM 1389 N N . ARG A 1 170 ? -9.308 0.432 14.899 1.00 94.56 170 ARG A N 1
ATOM 1390 C CA . ARG A 1 170 ? -10.479 1.160 15.424 1.00 94.56 170 ARG A CA 1
ATOM 1391 C C . ARG A 1 170 ? -11.619 0.241 15.840 1.00 94.56 170 ARG A C 1
ATOM 1393 O O . ARG A 1 170 ? -12.443 0.663 16.644 1.00 94.56 170 ARG A O 1
ATOM 1400 N N . LYS A 1 171 ? -11.613 -1.012 15.372 1.00 95.25 171 LYS A N 1
ATOM 1401 C CA . LYS A 1 171 ? -12.691 -1.995 15.565 1.00 95.25 171 LYS A CA 1
ATOM 1402 C C . LYS A 1 171 ? -14.039 -1.484 15.048 1.00 95.25 171 LYS A C 1
ATOM 1404 O O . LYS A 1 171 ? -15.083 -1.823 15.595 1.00 95.25 171 LYS A O 1
ATOM 1409 N N . ASP A 1 172 ? -13.991 -0.670 13.999 1.00 95.94 172 ASP A N 1
ATOM 1410 C CA . ASP A 1 172 ? -15.157 -0.073 13.355 1.00 95.94 172 ASP A CA 1
ATOM 1411 C C . ASP A 1 172 ? -15.461 -0.842 12.065 1.00 95.94 172 ASP A C 1
ATOM 1413 O O . ASP A 1 172 ? -14.970 -0.513 10.984 1.00 95.94 172 ASP A O 1
ATOM 1417 N N . ALA A 1 173 ? -16.182 -1.956 12.215 1.00 94.94 173 ALA A N 1
ATOM 1418 C CA . ALA A 1 173 ? -16.499 -2.852 11.105 1.00 94.94 173 ALA A CA 1
ATOM 1419 C C . ALA A 1 173 ? -17.502 -2.231 10.120 1.00 94.94 173 ALA A C 1
ATOM 1421 O O . ALA A 1 173 ? -17.407 -2.476 8.921 1.00 94.94 173 ALA A O 1
ATOM 1422 N N . GLU A 1 174 ? -18.431 -1.406 10.609 1.00 95.81 174 GLU A N 1
ATOM 1423 C CA . GLU A 1 174 ? -19.436 -0.744 9.776 1.00 95.81 174 GLU A CA 1
ATOM 1424 C C . GLU A 1 174 ? -18.771 0.238 8.804 1.00 95.81 174 GLU A C 1
ATOM 1426 O O . GLU A 1 174 ? -18.934 0.118 7.585 1.00 95.81 174 GLU A O 1
ATOM 1431 N N . GLU A 1 175 ? -17.935 1.146 9.318 1.00 96.75 175 GLU A N 1
ATOM 1432 C CA . GLU A 1 175 ? -17.201 2.082 8.465 1.00 96.75 175 GLU A CA 1
ATOM 1433 C C . GLU A 1 175 ? -16.181 1.338 7.587 1.00 96.75 175 GLU A C 1
ATOM 1435 O O . GLU A 1 175 ? -15.984 1.711 6.429 1.00 96.75 175 GLU A O 1
ATOM 1440 N N . ALA A 1 176 ? -15.557 0.256 8.072 1.00 97.19 176 ALA A N 1
ATOM 1441 C CA . ALA A 1 176 ? -14.673 -0.567 7.243 1.00 97.19 176 ALA A CA 1
ATOM 1442 C C . ALA A 1 176 ? -15.410 -1.167 6.030 1.00 97.19 176 ALA A C 1
ATOM 1444 O O . ALA A 1 176 ? -14.917 -1.051 4.906 1.00 97.19 176 ALA A O 1
ATOM 1445 N N . ASN A 1 177 ? -16.607 -1.726 6.221 1.00 96.81 177 ASN A N 1
ATOM 1446 C CA . ASN A 1 177 ? -17.428 -2.293 5.144 1.00 96.81 177 ASN A CA 1
ATOM 1447 C C . ASN A 1 177 ? -17.894 -1.223 4.149 1.00 96.81 177 ASN A C 1
ATOM 1449 O O . ASN A 1 177 ? -17.879 -1.444 2.932 1.00 96.81 177 ASN A O 1
ATOM 1453 N N . TYR A 1 178 ? -18.231 -0.030 4.643 1.00 97.69 178 TYR A N 1
ATOM 1454 C CA . TYR A 1 178 ? -18.504 1.122 3.787 1.00 97.69 178 TYR A CA 1
ATOM 1455 C C . TYR A 1 178 ? -17.288 1.479 2.915 1.00 97.69 178 TYR A C 1
ATOM 1457 O O . TYR A 1 178 ? -17.421 1.687 1.706 1.00 97.69 178 TYR A O 1
ATOM 1465 N N . ARG A 1 179 ? -16.076 1.484 3.484 1.00 98.31 179 ARG A N 1
ATOM 1466 C CA . ARG A 1 179 ? -14.845 1.723 2.713 1.00 98.31 179 ARG A CA 1
ATOM 1467 C C . ARG A 1 179 ? -14.570 0.632 1.686 1.00 98.31 179 ARG A C 1
ATOM 1469 O O . ARG A 1 179 ? -14.193 0.972 0.568 1.00 98.31 179 ARG A O 1
ATOM 1476 N N . ILE A 1 180 ? -14.808 -0.640 1.994 1.00 98.25 180 ILE A N 1
ATOM 1477 C CA . ILE A 1 180 ? -14.704 -1.715 0.990 1.00 98.25 180 ILE A CA 1
ATOM 1478 C C . ILE A 1 180 ? -15.711 -1.511 -0.150 1.00 98.25 180 ILE A C 1
ATOM 1480 O O . ILE A 1 180 ? -15.343 -1.641 -1.318 1.00 98.25 180 ILE A O 1
ATOM 1484 N N . SER A 1 181 ? -16.940 -1.095 0.155 1.00 98.06 181 SER A N 1
ATOM 1485 C CA . SER A 1 181 ? -17.955 -0.776 -0.861 1.00 98.06 181 SER A CA 1
ATOM 1486 C C . SER A 1 181 ? -17.513 0.371 -1.779 1.00 98.06 181 SER A C 1
ATOM 1488 O O . SER A 1 181 ? -17.643 0.290 -3.002 1.00 98.06 181 SER A O 1
ATOM 1490 N N . GLU A 1 182 ? -16.897 1.415 -1.218 1.00 98.31 182 GLU A N 1
ATOM 1491 C CA . GLU A 1 182 ? -16.295 2.495 -2.007 1.00 98.31 182 GLU A CA 1
ATOM 1492 C C . GLU A 1 182 ? -15.098 2.017 -2.840 1.00 98.31 182 GLU A C 1
ATOM 1494 O O . GLU A 1 182 ? -14.933 2.453 -3.981 1.00 98.31 182 GLU A O 1
ATOM 1499 N N . ALA A 1 183 ? -14.273 1.102 -2.318 1.00 98.25 183 ALA A N 1
ATOM 1500 C CA . ALA A 1 183 ? -13.187 0.500 -3.088 1.00 98.25 183 ALA A CA 1
ATOM 1501 C C . ALA A 1 183 ? -13.722 -0.266 -4.307 1.00 98.25 183 ALA A C 1
ATOM 1503 O O . ALA A 1 183 ? -13.226 -0.066 -5.417 1.00 98.25 183 ALA A O 1
ATOM 1504 N N . ILE A 1 184 ? -14.774 -1.072 -4.120 1.00 98.31 184 ILE A N 1
ATOM 1505 C CA . ILE A 1 184 ? -15.480 -1.785 -5.195 1.00 98.31 184 ILE A CA 1
ATOM 1506 C C . ILE A 1 184 ? -15.965 -0.804 -6.266 1.00 98.31 184 ILE A C 1
ATOM 1508 O O . ILE A 1 184 ? -15.706 -1.023 -7.451 1.00 98.31 184 ILE A O 1
ATOM 1512 N N . ARG A 1 185 ? -16.607 0.302 -5.869 1.00 98.19 185 ARG A N 1
ATOM 1513 C CA . ARG A 1 185 ? -17.080 1.324 -6.814 1.00 98.19 185 ARG A CA 1
ATOM 1514 C C . ARG A 1 185 ? -15.931 1.909 -7.637 1.00 98.19 185 ARG A C 1
ATOM 1516 O O . ARG A 1 185 ? -16.009 1.926 -8.865 1.00 98.19 185 ARG A O 1
ATOM 1523 N N . TRP A 1 186 ? -14.842 2.331 -6.989 1.00 98.19 186 TRP A N 1
ATOM 1524 C CA . TRP A 1 186 ? -13.688 2.912 -7.687 1.00 98.19 186 TRP A CA 1
ATOM 1525 C C . TRP A 1 186 ? -12.986 1.922 -8.620 1.00 98.19 186 TRP A C 1
ATOM 1527 O O . TRP A 1 186 ? -12.597 2.300 -9.727 1.00 98.19 186 TRP A O 1
ATOM 1537 N N . TYR A 1 187 ? -12.845 0.657 -8.218 1.00 97.94 187 TYR A N 1
ATOM 1538 C CA . TYR A 1 187 ? -12.288 -0.378 -9.092 1.00 97.94 187 TYR A CA 1
ATOM 1539 C C . TYR A 1 187 ? -13.209 -0.720 -10.261 1.00 97.94 187 TYR A C 1
ATOM 1541 O O . TYR A 1 187 ? -12.711 -0.964 -11.361 1.00 97.94 187 TYR A O 1
ATOM 1549 N N . GLY A 1 188 ? -14.527 -0.693 -10.052 1.00 97.12 188 GLY A N 1
ATOM 1550 C CA . GLY A 1 188 ? -15.523 -0.870 -11.106 1.00 97.12 188 GLY A CA 1
ATOM 1551 C C . GLY A 1 188 ? -15.426 0.222 -12.166 1.00 97.12 188 GLY A C 1
ATOM 1552 O O . GLY A 1 188 ? -15.316 -0.094 -13.350 1.00 97.12 188 GLY A O 1
ATOM 1553 N N . GLU A 1 189 ? -15.368 1.486 -11.742 1.00 96.50 189 GLU A N 1
ATOM 1554 C CA . GLU A 1 189 ? -15.181 2.637 -12.638 1.00 96.50 189 GLU A CA 1
ATOM 1555 C C . GLU A 1 189 ? -13.827 2.606 -13.363 1.00 96.50 189 GLU A C 1
ATOM 1557 O O . GLU A 1 189 ? -13.740 2.971 -14.533 1.00 96.50 189 GLU A O 1
ATOM 1562 N N . TRP A 1 190 ? -12.767 2.136 -12.699 1.00 96.38 190 TRP A N 1
ATOM 1563 C CA . TRP A 1 190 ? -11.457 1.959 -13.332 1.00 96.38 190 TRP A CA 1
ATOM 1564 C C . TRP A 1 190 ? -11.409 0.774 -14.316 1.00 96.38 190 TRP A C 1
ATOM 1566 O O . TRP A 1 190 ? -10.584 0.763 -15.228 1.00 96.38 190 TRP A O 1
ATOM 1576 N N . GLY A 1 191 ? -12.296 -0.213 -14.155 1.00 94.81 191 GLY A N 1
ATOM 1577 C CA . GLY A 1 191 ? -12.404 -1.392 -15.017 1.00 94.81 191 GLY A CA 1
ATOM 1578 C C . GLY A 1 191 ? -11.739 -2.666 -14.479 1.00 94.81 191 GLY A C 1
ATOM 1579 O O . GLY A 1 191 ? -11.647 -3.652 -15.208 1.00 94.81 191 GLY A O 1
ATOM 1580 N N . ALA A 1 192 ? -11.306 -2.704 -13.217 1.00 93.06 192 ALA A N 1
ATOM 1581 C CA . ALA A 1 192 ? -10.660 -3.874 -12.613 1.00 93.06 192 ALA A CA 1
ATOM 1582 C C . ALA A 1 192 ? -11.674 -4.923 -12.123 1.00 93.06 192 ALA A C 1
ATOM 1584 O O . ALA A 1 192 ? -11.822 -5.166 -10.928 1.00 93.06 192 ALA A O 1
ATOM 1585 N N . GLN A 1 193 ? -12.365 -5.575 -13.060 1.00 91.88 193 GLN A N 1
ATOM 1586 C CA . GLN A 1 193 ? -13.485 -6.481 -12.765 1.00 91.88 193 GLN A CA 1
ATOM 1587 C C . GLN A 1 193 ? -13.108 -7.687 -11.887 1.00 91.88 193 GLN A C 1
ATOM 1589 O O . GLN A 1 193 ? -13.881 -8.075 -11.015 1.00 91.88 193 GLN A O 1
ATOM 1594 N N . LEU A 1 194 ? -11.910 -8.258 -12.063 1.00 91.44 194 LEU A N 1
ATOM 1595 C CA . LEU A 1 194 ? -11.433 -9.354 -11.205 1.00 91.44 194 LEU A CA 1
ATOM 1596 C C . LEU A 1 194 ? -11.265 -8.900 -9.751 1.00 91.44 194 LEU A C 1
ATOM 1598 O O . LEU A 1 194 ? -11.688 -9.596 -8.832 1.00 91.44 194 LEU A O 1
ATOM 1602 N N . LYS A 1 195 ? -10.706 -7.703 -9.547 1.00 93.94 195 LYS A N 1
ATOM 1603 C CA . LYS A 1 195 ? -10.541 -7.109 -8.219 1.00 93.94 195 LYS A CA 1
ATOM 1604 C C . LYS A 1 195 ? -11.890 -6.767 -7.580 1.00 93.94 195 LYS A C 1
ATOM 1606 O O . LYS A 1 195 ? -12.063 -7.001 -6.389 1.00 93.94 195 LYS A O 1
ATOM 1611 N N . VAL A 1 196 ? -12.844 -6.263 -8.367 1.00 96.12 196 VAL A N 1
ATOM 1612 C CA . VAL A 1 196 ? -14.229 -6.022 -7.922 1.00 96.12 196 VAL A CA 1
ATOM 1613 C C . VAL A 1 196 ? -14.859 -7.306 -7.401 1.00 96.12 196 VAL A C 1
ATOM 1615 O O . VAL A 1 196 ? -15.319 -7.324 -6.264 1.00 96.12 196 VAL A O 1
ATOM 1618 N N . LYS A 1 197 ? -14.821 -8.381 -8.197 1.00 94.19 197 LYS A N 1
ATOM 1619 C CA . LYS A 1 197 ? -15.383 -9.674 -7.805 1.00 94.19 197 LYS A CA 1
ATOM 1620 C C . LYS A 1 197 ? -14.738 -10.199 -6.519 1.00 94.19 197 LYS A C 1
ATOM 1622 O O . LYS A 1 197 ? -15.447 -10.555 -5.592 1.00 94.19 197 LYS A O 1
ATOM 1627 N N . MET A 1 198 ? -13.407 -10.149 -6.432 1.00 94.19 198 MET A N 1
ATOM 1628 C CA . MET A 1 198 ? -12.666 -10.577 -5.240 1.00 94.19 198 MET A CA 1
ATOM 1629 C C . MET A 1 198 ? -13.110 -9.838 -3.967 1.00 94.19 198 MET A C 1
ATOM 1631 O O . MET A 1 198 ? -13.251 -10.451 -2.915 1.00 94.19 198 MET A O 1
ATOM 1635 N N . LEU A 1 199 ? -13.326 -8.521 -4.052 1.00 95.50 199 LEU A N 1
ATOM 1636 C CA . LEU A 1 199 ? -13.784 -7.724 -2.910 1.00 95.50 199 LEU A CA 1
ATOM 1637 C C . LEU A 1 199 ? -15.256 -7.968 -2.565 1.00 95.50 199 LEU A C 1
ATOM 1639 O O . LEU A 1 199 ? -15.610 -7.930 -1.392 1.00 95.50 199 LEU A O 1
ATOM 1643 N N . GLN A 1 200 ? -16.106 -8.203 -3.567 1.00 95.88 200 GLN A N 1
ATOM 1644 C CA . GLN A 1 200 ? -17.509 -8.556 -3.354 1.00 95.88 200 GLN A CA 1
ATOM 1645 C C . GLN A 1 200 ? -17.629 -9.896 -2.630 1.00 95.88 200 GLN A C 1
ATOM 1647 O O . GLN A 1 200 ? -18.304 -9.959 -1.608 1.00 95.88 200 GLN A O 1
ATOM 1652 N N . ASP A 1 201 ? -16.927 -10.923 -3.113 1.00 93.81 201 ASP A N 1
ATOM 1653 C CA . ASP A 1 201 ? -16.926 -12.261 -2.515 1.00 93.81 201 ASP A CA 1
ATOM 1654 C C . ASP A 1 201 ? -16.482 -12.192 -1.037 1.00 93.81 201 ASP A C 1
ATOM 1656 O O . ASP A 1 201 ? -17.181 -12.693 -0.159 1.00 93.81 201 ASP A O 1
ATOM 1660 N N . ALA A 1 202 ? -15.405 -11.453 -0.734 1.00 90.69 202 ALA A N 1
ATOM 1661 C CA . ALA A 1 202 ? -14.932 -11.255 0.640 1.00 90.69 202 ALA A CA 1
ATOM 1662 C C . ALA A 1 202 ? -15.928 -10.501 1.545 1.00 90.69 202 ALA A C 1
ATOM 1664 O O . ALA A 1 202 ? -16.000 -10.775 2.739 1.00 90.69 202 ALA A O 1
ATOM 1665 N N . LEU A 1 203 ? -16.695 -9.547 1.004 1.00 88.69 203 L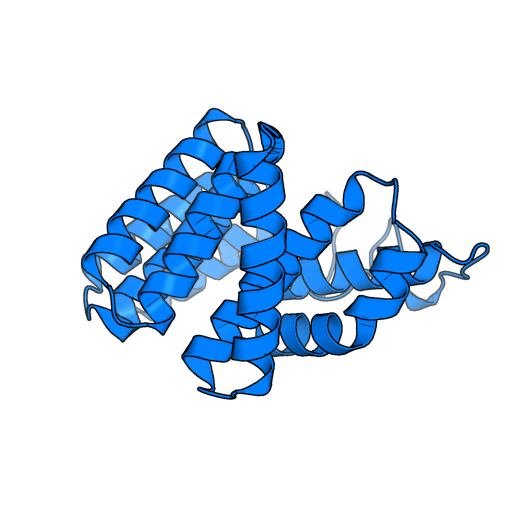EU A N 1
ATOM 1666 C CA . LEU A 1 203 ? -17.693 -8.802 1.778 1.00 88.69 203 LEU A CA 1
ATOM 1667 C C . LEU A 1 203 ? -18.909 -9.676 2.129 1.00 88.69 203 LEU A C 1
ATOM 1669 O O . LEU A 1 203 ? -19.453 -9.534 3.220 1.00 88.69 203 LEU A O 1
ATOM 1673 N N . PHE A 1 204 ? -19.313 -10.578 1.228 1.00 81.38 204 PHE A N 1
ATOM 1674 C CA . PHE A 1 204 ? -20.420 -11.515 1.456 1.00 81.38 204 PHE A CA 1
ATOM 1675 C C . PHE A 1 204 ? -20.074 -12.635 2.443 1.00 81.38 204 PHE A C 1
ATOM 1677 O O . PHE A 1 204 ? -20.962 -13.139 3.121 1.00 81.38 204 PHE A O 1
ATOM 1684 N N . GLU A 1 205 ? -18.805 -13.036 2.536 1.00 77.94 205 GLU A N 1
ATOM 1685 C CA . GLU A 1 205 ? -18.356 -14.027 3.525 1.00 77.94 205 GLU A CA 1
ATOM 1686 C C . GLU A 1 205 ? -18.331 -13.472 4.961 1.00 77.94 205 GLU A C 1
ATOM 1688 O O . GLU A 1 205 ? -18.382 -14.243 5.920 1.00 77.94 205 GLU A O 1
ATOM 1693 N N . GLU A 1 206 ? -18.250 -12.148 5.125 1.00 63.09 206 GLU A N 1
ATOM 1694 C CA . GLU A 1 206 ? -18.185 -11.477 6.431 1.00 63.09 206 GLU A CA 1
ATOM 1695 C C . GLU A 1 206 ? -19.546 -10.977 6.955 1.00 63.09 206 GLU A C 1
ATOM 1697 O O . GLU A 1 206 ? -19.621 -10.551 8.112 1.00 63.09 206 GLU A O 1
ATOM 1702 N N . SER A 1 207 ? -20.600 -11.014 6.129 1.00 55.97 207 SER A N 1
ATOM 1703 C CA . SER A 1 207 ? -21.974 -10.582 6.451 1.00 55.97 207 SER A CA 1
ATOM 1704 C C . SER A 1 207 ? -22.871 -11.724 6.915 1.00 55.97 207 SER A C 1
ATOM 1706 O O . SER A 1 207 ? -23.587 -11.531 7.923 1.00 55.97 207 SER A O 1
#

InterPro domains:
  IPR053159 Hybrid Signal Transduction Histidine Kinase [PTHR43642] (41-200)

Foldseek 3Di:
DFDDPDLLAQDTPVDDPVPDDDPDPVVVVVRLLVSLVSCLLLVVLVSNQVSLVVCVPVCCVVQVPPPVCLVSLLSNLSSLLVCCQVVVDPVSVVSNVVSLVVLVVCVVVPPLVSVLSNLLSQLSVCLSVVVNVSNVVSLVVSLVSCVVVVVLSVNLSSLQVVLVSCCPVVVNNPSSLVSLVSSLVSCVVVPVVVSNVVSVVVSVVVD

Organism: NCBI:txid2856

Secondary structure (DSSP, 8-state):
----S-TTSSEETTEETTT----STTHHHHHHHHHHHHHHHTT-HHHHHHHHHHHHHHHHHHTTTSTHHHHHHHHHHHHHHHHHHHH--HHHHHHHHHHHHHHHHHHHTT-GGGHHHHHHHHHHHHHHTT-HHHHHHHHHHHHHHHHHTT-HHHHHHHHHHHHHHIIIII--HHHHHHHHHHHHHHHHHHT-HHHHHHHHHHHHH--

Sequence (207 aa):
MGRCDDPLVLKGTAFNVDEFVPTVPNHLPIIRHFESELYLFYGEYQRAADSALEREKDFENIFSSHAIIMIECFHRGIALYAMARKSKNRKYKTAAVKVRKKVKRWSYNGNPNVKYYDSFLSAEHAALTNDFAKAEVQYQKSIKQAARTGHLHHAGLFNERYADFLKFERKDAEEANYRISEAIRWYGEWGAQLKVKMLQDALFEES

pLDDT: mean 92.39, std 7.92, range [48.75, 98.62]